Protein AF-A0A7V2WHK5-F1 (afdb_monomer)

Radius of gyration: 27.03 Å; Cα contacts (8 Å, |Δi|>4): 157; chains: 1; bounding box: 54×67×78 Å

Nearest PDB structures (foldseek):
  2i6h-assembly1_B  TM=7.725E-01  e=7.196E-03  Agrobacterium fabrum str. C58

pLDDT: mean 86.03, std 11.63, range [46.69, 97.06]

Secondary structure (DSSP, 8-state):
-HHHHHHHHHHHHHHHHHHHHHHHHHHHHHHHHHHHHTTS-HHHHHHHHHHHHHHHHHHHHHHHS----TTTHHHHHHHHHHHHHHHHHHHHHHHHTHHHHHHHHS-HHHHHHHHHHHHHHHHHHHHHHHHT-STTT----HHHHHHHHHHHHHT-----HHHHHHHHHHHTTTTGGGGGSHHHHHHHHHIIIII-S-HHHHHHHHHHHHHHHHHTTGGGGS-HHHHHHHHHHHHS-S-HHHHHHHHHHHHHHHHH-GGGHHHHHHHHHHTT--

Sequence (274 aa):
MKALKDKAAKKIHHSAKEYHQSFKRKMLTKLNLLFQSRGGSFYGIGYIFTLLFLEVKTFVEEFAEFEFTVAGIVSQIIQHIIHLSIESVLNIVYAAIWPLMIFKHFSKPYNFIILIAIFITYLILRKILKNRSFKDYLNIPEKTVQQIIEPVIEQTNHQPDELDTLLEQAEQQQLDHWRSHPESCLALLLLLSFFSKNKSLNQNYCEKIIQEAHQADMYKHLSFKQQCFFYLPLKLSQKPALMKRAKKIYNKLNKKSGDDKLWFQAFSQQYQLN

Mean predicted aligned error: 11.84 Å

Structure (mmCIF, N/CA/C/O backbone):
data_AF-A0A7V2WHK5-F1
#
_entry.id   AF-A0A7V2WHK5-F1
#
loop_
_atom_site.group_PDB
_atom_site.id
_atom_site.type_symbol
_atom_site.label_atom_id
_atom_site.label_alt_id
_atom_site.label_comp_id
_atom_site.label_asym_id
_atom_site.label_entity_id
_atom_site.label_seq_id
_atom_site.pdbx_PDB_ins_code
_atom_site.Cartn_x
_atom_site.Cartn_y
_atom_site.Cartn_z
_atom_site.occupancy
_atom_site.B_iso_or_equiv
_atom_site.auth_seq_id
_atom_site.auth_comp_id
_atom_site.auth_asym_id
_atom_site.auth_atom_id
_atom_site.pdbx_PDB_model_num
ATOM 1 N N . MET A 1 1 ? 26.557 39.353 -1.423 1.00 76.88 1 MET A N 1
ATOM 2 C CA . MET A 1 1 ? 26.253 38.459 -2.572 1.00 76.88 1 MET A CA 1
ATOM 3 C C . MET A 1 1 ? 26.621 36.987 -2.354 1.00 76.88 1 MET A C 1
ATOM 5 O O . MET A 1 1 ? 25.783 36.148 -2.657 1.00 76.88 1 MET A O 1
ATOM 9 N N . LYS A 1 2 ? 27.803 36.637 -1.817 1.00 86.19 2 LYS A N 1
ATOM 10 C CA . LYS A 1 2 ? 28.221 35.229 -1.606 1.00 86.19 2 LYS A CA 1
ATOM 11 C C . LYS A 1 2 ? 27.244 34.413 -0.734 1.00 86.19 2 LYS A C 1
ATOM 13 O O . LYS A 1 2 ? 26.752 33.383 -1.174 1.00 86.19 2 LYS A O 1
ATOM 18 N N . ALA A 1 3 ? 26.817 34.965 0.405 1.00 87.38 3 ALA A N 1
ATOM 19 C CA . ALA A 1 3 ? 25.857 34.314 1.308 1.00 87.38 3 ALA A CA 1
ATOM 20 C C . ALA A 1 3 ? 24.469 34.030 0.686 1.00 87.38 3 ALA A C 1
ATOM 22 O O . ALA A 1 3 ? 23.804 33.066 1.063 1.00 87.38 3 ALA A O 1
ATOM 23 N N . LEU A 1 4 ? 24.025 34.848 -0.279 1.00 89.31 4 LEU A N 1
ATOM 24 C CA . LEU A 1 4 ? 22.762 34.622 -0.994 1.00 89.31 4 LEU A CA 1
ATOM 25 C C . LEU A 1 4 ? 22.886 33.472 -2.003 1.00 89.31 4 LEU A C 1
ATOM 27 O O . LEU A 1 4 ? 21.970 32.656 -2.103 1.00 89.31 4 LEU A O 1
ATOM 31 N N . LYS A 1 5 ? 24.032 33.360 -2.691 1.00 91.31 5 LYS A N 1
ATOM 32 C CA . LYS A 1 5 ? 24.324 32.232 -3.591 1.00 91.31 5 LYS A CA 1
ATOM 33 C C . LYS A 1 5 ? 24.412 30.911 -2.821 1.00 91.31 5 LYS A C 1
ATOM 35 O O . LYS A 1 5 ? 23.812 29.928 -3.247 1.00 91.31 5 LYS A O 1
ATOM 40 N N . ASP A 1 6 ? 25.043 30.913 -1.647 1.00 92.62 6 ASP A N 1
ATOM 41 C CA . ASP A 1 6 ? 25.172 29.710 -0.812 1.00 92.62 6 ASP A CA 1
ATOM 42 C C . ASP A 1 6 ? 23.817 29.234 -0.256 1.00 92.62 6 ASP A C 1
ATOM 44 O O . ASP A 1 6 ? 23.533 28.032 -0.233 1.00 92.62 6 ASP A O 1
ATOM 48 N N . LYS A 1 7 ? 22.929 30.163 0.138 1.00 88.25 7 LYS A N 1
ATOM 49 C CA . LYS A 1 7 ? 21.552 29.824 0.543 1.00 88.25 7 LYS A CA 1
ATOM 50 C C . LYS A 1 7 ? 20.733 29.246 -0.615 1.00 88.25 7 LYS A C 1
ATOM 52 O O . LYS A 1 7 ? 20.022 28.261 -0.415 1.00 88.25 7 LYS A O 1
ATOM 57 N N . ALA A 1 8 ? 20.842 29.820 -1.815 1.00 87.81 8 ALA A N 1
ATOM 58 C CA . ALA A 1 8 ? 20.139 29.321 -2.996 1.00 87.81 8 ALA A CA 1
ATOM 59 C C . ALA A 1 8 ? 20.614 27.911 -3.391 1.00 87.81 8 ALA A C 1
ATOM 61 O O . ALA A 1 8 ? 19.787 27.024 -3.603 1.00 87.81 8 ALA A O 1
ATOM 62 N N . ALA A 1 9 ? 21.930 27.670 -3.391 1.00 88.94 9 ALA A N 1
ATOM 63 C CA . ALA A 1 9 ? 22.509 26.362 -3.694 1.00 88.94 9 ALA A CA 1
ATOM 64 C C . ALA A 1 9 ? 22.054 25.279 -2.700 1.00 88.94 9 ALA A C 1
ATOM 66 O O . ALA A 1 9 ? 21.643 24.194 -3.116 1.00 88.94 9 ALA A O 1
ATOM 67 N N . LYS A 1 10 ? 22.033 25.585 -1.392 1.00 86.81 10 LYS A N 1
ATOM 68 C CA . LYS A 1 10 ? 21.513 24.660 -0.369 1.00 86.81 10 LYS A CA 1
ATOM 69 C C . LYS A 1 10 ? 20.032 24.333 -0.574 1.00 86.81 10 LYS A C 1
ATOM 71 O O . LYS A 1 10 ? 19.654 23.170 -0.453 1.00 86.81 10 LYS A O 1
ATOM 76 N N . LYS A 1 11 ? 19.204 25.322 -0.929 1.00 86.19 11 LYS A N 1
ATOM 77 C CA . LYS A 1 11 ? 17.767 25.117 -1.181 1.00 86.19 11 LYS A CA 1
ATOM 78 C C . LYS A 1 11 ? 17.515 24.232 -2.408 1.00 86.19 11 LYS A C 1
ATOM 80 O O . LYS A 1 11 ? 16.655 23.353 -2.355 1.00 86.19 11 LYS A O 1
ATOM 85 N N . ILE A 1 12 ? 18.288 24.421 -3.480 1.00 86.50 12 ILE A N 1
ATOM 86 C CA . ILE A 1 12 ? 18.212 23.587 -4.691 1.00 86.50 12 ILE A CA 1
ATOM 87 C C . ILE A 1 12 ? 18.644 22.150 -4.376 1.00 86.50 12 ILE A C 1
ATOM 89 O O . ILE A 1 12 ? 17.933 21.212 -4.731 1.00 86.50 12 ILE A O 1
ATOM 93 N N . HIS A 1 13 ? 19.745 21.967 -3.641 1.00 84.50 13 HIS A N 1
ATOM 94 C CA . HIS A 1 13 ? 20.203 20.635 -3.234 1.00 84.50 13 HIS A CA 1
ATOM 95 C C . HIS A 1 13 ? 19.191 19.902 -2.347 1.00 84.50 13 HIS A C 1
ATOM 97 O O . HIS A 1 13 ? 18.979 18.703 -2.530 1.00 84.50 13 HIS A O 1
ATOM 103 N N . HIS A 1 14 ? 18.553 20.612 -1.412 1.00 82.25 14 HIS A N 1
ATOM 104 C CA . HIS A 1 14 ? 17.506 20.045 -0.563 1.00 82.25 14 HIS A CA 1
ATOM 105 C C . HIS A 1 14 ? 16.298 19.600 -1.393 1.00 82.25 14 HIS A C 1
ATOM 107 O O . HIS A 1 14 ? 15.900 18.439 -1.324 1.00 82.25 14 HIS A O 1
ATOM 113 N N . SER A 1 15 ? 15.802 20.484 -2.263 1.00 76.44 15 SER A N 1
ATOM 114 C CA . SER A 1 15 ? 14.636 20.213 -3.116 1.00 76.44 15 SER A CA 1
ATOM 115 C C . SER A 1 15 ? 14.895 19.055 -4.087 1.00 76.44 15 SER A C 1
ATOM 117 O O . SER A 1 15 ? 14.036 18.200 -4.286 1.00 76.44 15 SER A O 1
ATOM 119 N N . ALA A 1 16 ? 16.102 18.973 -4.659 1.00 77.81 16 ALA A N 1
ATOM 120 C CA . ALA A 1 16 ? 16.501 17.870 -5.532 1.00 77.81 16 ALA A CA 1
ATOM 121 C C . ALA A 1 16 ? 16.569 16.531 -4.777 1.00 77.81 16 ALA A C 1
ATOM 123 O O . ALA A 1 16 ? 16.135 15.501 -5.298 1.00 77.81 16 ALA A O 1
ATOM 124 N N . LYS A 1 17 ? 17.069 16.539 -3.533 1.00 80.88 17 LYS A N 1
ATOM 125 C CA . LYS A 1 17 ? 17.129 15.346 -2.679 1.00 80.88 17 LYS A CA 1
ATOM 126 C C . LYS A 1 17 ? 15.728 14.861 -2.300 1.00 80.88 17 LYS A C 1
ATOM 128 O O . LYS A 1 17 ? 15.461 13.665 -2.406 1.00 80.88 17 LYS A O 1
ATOM 133 N N . GLU A 1 18 ? 14.832 15.770 -1.924 1.00 72.69 18 GLU A N 1
ATOM 134 C CA . GLU A 1 18 ? 13.431 15.455 -1.618 1.00 72.69 18 GLU A CA 1
ATOM 135 C C . GLU A 1 18 ? 12.685 14.931 -2.847 1.00 72.69 18 GLU A C 1
ATOM 137 O O . GLU A 1 18 ? 12.015 13.898 -2.771 1.00 72.69 18 GLU A O 1
ATOM 142 N N . TYR A 1 19 ? 12.863 15.572 -4.007 1.00 75.06 19 TYR A N 1
ATOM 143 C CA . TYR A 1 19 ? 12.264 15.118 -5.259 1.00 75.06 19 TYR A CA 1
ATOM 144 C C . TYR A 1 19 ? 12.740 13.708 -5.622 1.00 75.06 19 TYR A C 1
ATOM 146 O O . TYR A 1 19 ? 11.914 12.823 -5.854 1.00 75.06 19 TYR A O 1
ATOM 154 N N . HIS A 1 20 ? 14.053 13.461 -5.578 1.00 70.25 20 HIS A N 1
ATOM 155 C CA . HIS A 1 20 ? 14.633 12.150 -5.865 1.00 70.25 20 HIS A CA 1
ATOM 156 C C . HIS A 1 20 ? 14.130 11.069 -4.894 1.00 70.25 20 HIS A C 1
ATOM 158 O O . HIS A 1 20 ? 13.770 9.968 -5.319 1.00 70.25 20 HIS A O 1
ATOM 164 N N . GLN A 1 21 ? 14.034 11.381 -3.598 1.00 69.44 21 GLN A N 1
ATOM 165 C CA . GLN A 1 21 ? 13.477 10.462 -2.603 1.00 69.44 21 GLN A CA 1
ATOM 166 C C . GLN A 1 21 ? 11.990 10.180 -2.851 1.00 69.44 21 GLN A C 1
ATOM 168 O O . GLN A 1 21 ? 11.576 9.021 -2.796 1.00 69.44 21 GLN A O 1
ATOM 173 N N . SER A 1 22 ? 11.193 11.202 -3.172 1.00 63.91 22 SER A N 1
ATOM 174 C CA . SER A 1 22 ? 9.764 11.048 -3.464 1.00 63.91 22 SER A CA 1
ATOM 175 C C . SER A 1 22 ? 9.518 10.215 -4.729 1.00 63.91 22 SER A C 1
ATOM 177 O O . SER A 1 22 ? 8.662 9.327 -4.732 1.00 63.91 22 SER A O 1
ATOM 179 N N . PHE A 1 23 ? 10.317 10.433 -5.777 1.00 68.50 23 PHE A N 1
ATOM 180 C CA . PHE A 1 23 ? 10.247 9.692 -7.031 1.00 68.50 23 PHE A CA 1
ATOM 181 C C . PHE A 1 23 ? 10.624 8.226 -6.817 1.00 68.50 23 PHE A C 1
ATOM 183 O O . PHE A 1 23 ? 9.872 7.331 -7.205 1.00 68.50 23 PHE A O 1
ATOM 190 N N . LYS A 1 24 ? 11.730 7.972 -6.105 1.00 68.38 24 LYS A N 1
ATOM 191 C CA . LYS A 1 24 ? 12.168 6.619 -5.750 1.00 68.38 24 LYS A CA 1
ATOM 192 C C . LYS A 1 24 ? 11.107 5.884 -4.930 1.00 68.38 24 LYS A C 1
ATOM 194 O O . LYS A 1 24 ? 10.815 4.728 -5.224 1.00 68.38 24 LYS A O 1
ATOM 199 N N . ARG A 1 25 ? 10.474 6.557 -3.959 1.00 65.81 25 ARG A N 1
ATOM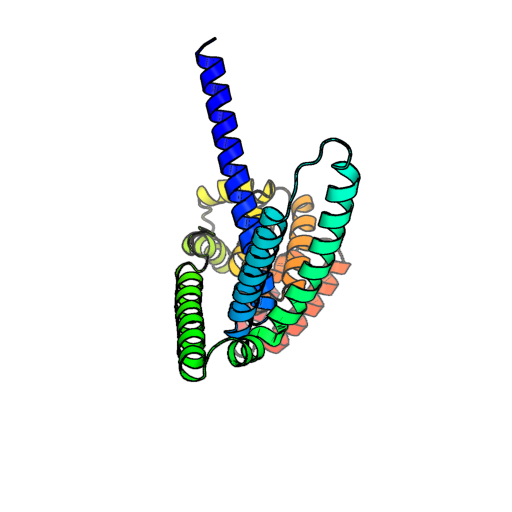 200 C CA . ARG A 1 25 ? 9.363 5.994 -3.172 1.00 65.81 25 ARG A CA 1
ATOM 201 C C . ARG A 1 25 ? 8.185 5.611 -4.064 1.00 65.81 25 ARG A C 1
ATOM 203 O O . ARG A 1 25 ? 7.758 4.462 -3.988 1.00 65.81 25 ARG A O 1
ATOM 210 N N . LYS A 1 26 ? 7.715 6.518 -4.933 1.00 67.56 26 LYS A N 1
ATOM 211 C CA . LYS A 1 26 ? 6.591 6.275 -5.862 1.00 67.56 26 LYS A CA 1
ATOM 212 C C . LYS A 1 26 ? 6.877 5.140 -6.848 1.00 67.56 26 LYS A C 1
ATOM 214 O O . LYS A 1 26 ? 6.004 4.312 -7.102 1.00 67.56 26 LYS A O 1
ATOM 219 N N . MET A 1 27 ? 8.092 5.085 -7.394 1.00 72.19 27 MET A N 1
ATOM 220 C CA . MET A 1 27 ? 8.496 4.030 -8.323 1.00 72.19 27 MET A CA 1
ATOM 221 C C . MET A 1 27 ? 8.540 2.667 -7.621 1.00 72.19 27 MET A C 1
ATOM 223 O O . MET A 1 27 ? 7.970 1.703 -8.125 1.00 72.19 27 MET A O 1
ATOM 227 N N . LEU A 1 28 ? 9.132 2.604 -6.422 1.00 69.88 28 LEU A N 1
ATOM 228 C CA . LEU A 1 28 ? 9.182 1.384 -5.614 1.00 69.88 28 LEU A CA 1
ATOM 229 C C . LEU A 1 28 ? 7.787 0.917 -5.183 1.00 69.88 28 LEU A C 1
ATOM 231 O O . LEU A 1 28 ? 7.540 -0.284 -5.185 1.00 69.88 28 LEU A O 1
ATOM 235 N N . THR A 1 29 ? 6.857 1.827 -4.866 1.00 66.25 29 THR A N 1
ATOM 236 C CA . THR A 1 29 ? 5.474 1.438 -4.528 1.00 66.25 29 THR A CA 1
ATOM 237 C C . THR A 1 29 ? 4.734 0.886 -5.736 1.00 66.25 29 THR A C 1
ATOM 239 O O . THR A 1 29 ? 4.099 -0.154 -5.614 1.00 66.25 29 THR A O 1
ATOM 242 N N . LYS A 1 30 ? 4.843 1.517 -6.914 1.00 71.38 30 LYS A N 1
ATOM 243 C CA . LYS A 1 30 ? 4.220 0.995 -8.143 1.00 71.38 30 LYS A CA 1
ATOM 244 C C . LYS A 1 30 ? 4.804 -0.354 -8.558 1.00 71.38 30 LYS A C 1
ATOM 246 O O . LYS A 1 30 ? 4.046 -1.256 -8.896 1.00 71.38 30 LYS A O 1
ATOM 251 N N . LEU A 1 31 ? 6.127 -0.509 -8.481 1.00 67.44 31 LEU A N 1
ATOM 252 C CA . LEU A 1 31 ? 6.791 -1.789 -8.730 1.00 67.44 31 LEU A CA 1
ATOM 253 C C . LEU A 1 31 ? 6.349 -2.848 -7.726 1.00 67.44 31 LEU A C 1
ATOM 255 O O . LEU A 1 31 ? 6.051 -3.963 -8.133 1.00 67.44 31 LEU A O 1
ATOM 259 N N . ASN A 1 32 ? 6.245 -2.505 -6.442 1.00 63.75 32 ASN A N 1
ATOM 260 C CA . ASN A 1 32 ? 5.772 -3.437 -5.425 1.00 63.75 32 ASN A CA 1
ATOM 261 C C . ASN A 1 32 ? 4.299 -3.815 -5.637 1.00 63.75 32 ASN A C 1
ATOM 263 O O . ASN A 1 32 ? 3.961 -4.982 -5.521 1.00 63.75 32 ASN A O 1
ATOM 267 N N . LEU A 1 33 ? 3.433 -2.872 -6.019 1.00 63.94 33 LEU A N 1
ATOM 268 C CA . LEU A 1 33 ? 2.036 -3.159 -6.358 1.00 63.94 33 LEU A CA 1
ATOM 269 C C . LEU A 1 33 ? 1.929 -4.054 -7.596 1.00 63.94 33 LEU A C 1
ATOM 271 O O . LEU A 1 33 ? 1.144 -4.997 -7.596 1.00 63.94 33 LEU A O 1
ATOM 275 N N . LEU A 1 34 ? 2.740 -3.821 -8.631 1.00 63.97 34 LEU A N 1
ATOM 276 C CA . LEU A 1 34 ? 2.819 -4.704 -9.801 1.00 63.97 34 LEU A CA 1
ATOM 277 C C . LEU A 1 34 ? 3.355 -6.092 -9.425 1.00 63.97 34 LEU A C 1
ATOM 279 O O . LEU A 1 34 ? 2.820 -7.104 -9.871 1.00 63.97 34 LEU A O 1
ATOM 283 N N . PHE A 1 35 ? 4.370 -6.143 -8.563 1.00 65.19 35 PHE A N 1
ATOM 284 C CA . PHE A 1 35 ? 4.970 -7.381 -8.084 1.00 65.19 35 PHE A CA 1
ATOM 285 C C . PHE A 1 35 ? 3.994 -8.187 -7.218 1.00 65.19 35 PHE A C 1
ATOM 287 O O . PHE A 1 35 ? 3.829 -9.381 -7.439 1.00 65.19 35 PHE A O 1
ATOM 294 N N . GLN A 1 36 ? 3.297 -7.544 -6.280 1.00 64.62 36 GLN A N 1
ATOM 295 C CA . GLN A 1 36 ? 2.298 -8.172 -5.414 1.00 64.62 36 GLN A CA 1
ATOM 296 C C . GLN A 1 36 ? 1.040 -8.579 -6.192 1.00 64.62 36 GLN A C 1
ATOM 298 O O . GLN A 1 36 ? 0.565 -9.698 -6.017 1.00 64.62 36 GLN A O 1
ATOM 303 N N . SER A 1 37 ? 0.535 -7.728 -7.095 1.00 60.09 37 SER A N 1
ATOM 304 C CA . SER A 1 37 ? -0.668 -8.031 -7.892 1.00 60.09 37 SER A CA 1
ATOM 305 C C . SER A 1 37 ? -0.459 -9.164 -8.896 1.00 60.09 37 SER A C 1
ATOM 307 O O . SER A 1 37 ? -1.398 -9.902 -9.180 1.00 60.09 37 SER A O 1
ATOM 309 N N . ARG A 1 38 ? 0.769 -9.351 -9.399 1.00 60.22 38 ARG A N 1
ATOM 310 C CA . ARG A 1 38 ? 1.126 -10.459 -10.303 1.00 60.22 38 ARG A CA 1
ATOM 311 C C . ARG A 1 38 ? 1.809 -11.633 -9.594 1.00 60.22 38 ARG A C 1
ATOM 313 O O . ARG A 1 38 ? 2.408 -12.493 -10.236 1.00 60.22 38 ARG A O 1
ATOM 320 N N . GLY A 1 39 ? 1.666 -11.696 -8.268 1.00 52.50 39 GLY A N 1
ATOM 321 C CA . GLY A 1 39 ? 1.902 -12.902 -7.479 1.00 52.50 39 GLY A CA 1
ATOM 322 C C . GLY A 1 39 ? 3.318 -13.101 -6.951 1.00 52.50 39 GLY A C 1
ATOM 323 O O . GLY A 1 39 ? 3.613 -14.208 -6.515 1.00 52.50 39 GLY A O 1
ATOM 324 N N . GLY A 1 40 ? 4.196 -12.087 -6.990 1.00 64.75 40 GLY A N 1
ATOM 325 C CA . GLY A 1 40 ? 5.553 -12.104 -6.414 1.00 64.75 40 GLY A CA 1
ATOM 326 C C . GLY A 1 40 ? 6.365 -13.361 -6.739 1.00 64.75 40 GLY A C 1
ATOM 327 O O . GLY A 1 40 ? 7.234 -13.783 -5.969 1.00 64.75 40 GLY A O 1
ATOM 328 N N . SER A 1 41 ? 5.998 -14.014 -7.835 1.00 77.62 41 SER A N 1
ATOM 329 C CA . SER A 1 41 ? 6.326 -15.394 -8.124 1.00 77.62 41 SER A CA 1
ATOM 330 C C . SER A 1 41 ? 7.552 -15.421 -9.017 1.00 77.62 41 SER A C 1
ATOM 332 O O . SER A 1 41 ? 7.867 -14.453 -9.713 1.00 77.62 41 SER A O 1
ATOM 334 N N . PHE A 1 42 ? 8.246 -16.553 -9.012 1.00 86.50 42 PHE A N 1
ATOM 335 C CA . PHE A 1 42 ? 9.357 -16.817 -9.921 1.00 86.50 42 PHE A CA 1
ATOM 336 C C . PHE A 1 42 ? 9.027 -16.429 -11.378 1.00 86.50 42 PHE A C 1
ATOM 338 O O . PHE A 1 42 ? 9.841 -15.803 -12.055 1.00 86.50 42 PHE A O 1
ATOM 345 N N . TYR A 1 43 ? 7.792 -16.700 -11.816 1.00 89.75 43 TYR A N 1
ATOM 346 C CA . TYR A 1 43 ? 7.306 -16.358 -13.151 1.00 89.75 43 TYR A CA 1
ATOM 347 C C . TYR A 1 43 ? 7.325 -14.855 -13.445 1.00 89.75 43 TYR A C 1
ATOM 349 O O . TYR A 1 43 ? 7.742 -14.450 -14.526 1.00 89.75 43 TYR A O 1
ATOM 357 N N . GLY A 1 44 ? 6.896 -14.029 -12.485 1.00 87.12 44 GLY A N 1
ATOM 358 C CA . GLY A 1 44 ? 6.846 -12.576 -12.650 1.00 87.12 44 GLY A CA 1
ATOM 359 C C . GLY A 1 44 ? 8.233 -11.952 -12.799 1.00 87.12 44 GLY A C 1
ATOM 360 O O . GLY A 1 44 ? 8.405 -11.021 -13.581 1.00 87.12 44 GLY A O 1
ATOM 361 N N . ILE A 1 45 ? 9.241 -12.488 -12.102 1.00 87.12 45 ILE A N 1
ATOM 362 C CA . ILE A 1 45 ? 10.629 -12.039 -12.287 1.00 87.12 45 ILE A CA 1
ATOM 363 C C . ILE A 1 45 ? 11.160 -12.452 -13.648 1.00 87.12 45 ILE A C 1
ATOM 365 O O . ILE A 1 45 ? 11.751 -11.615 -14.325 1.00 87.12 45 ILE A O 1
ATOM 369 N N . GLY A 1 46 ? 10.931 -13.705 -14.050 1.00 90.88 46 GLY A N 1
ATOM 370 C CA . GLY A 1 46 ? 11.310 -14.168 -15.382 1.00 90.88 46 GLY A CA 1
ATOM 371 C C . GLY A 1 46 ? 10.708 -13.279 -16.471 1.00 90.88 46 GLY A C 1
ATOM 372 O O . GLY A 1 46 ? 11.442 -12.773 -17.308 1.00 90.88 46 GLY A O 1
ATOM 373 N N . TYR A 1 47 ? 9.413 -12.963 -16.363 1.00 92.19 47 TYR A N 1
ATOM 374 C CA . TYR A 1 47 ? 8.726 -12.032 -17.260 1.00 92.19 47 TYR A CA 1
ATOM 375 C C . TYR A 1 47 ? 9.416 -10.662 -17.331 1.00 92.19 47 TYR A C 1
ATOM 377 O O . TYR A 1 47 ? 9.731 -10.197 -18.422 1.00 92.19 47 TYR A O 1
ATOM 385 N N . ILE A 1 48 ? 9.672 -10.011 -16.187 1.00 89.50 48 ILE A N 1
ATOM 386 C CA . ILE A 1 48 ? 10.292 -8.672 -16.159 1.00 89.50 48 ILE A CA 1
ATOM 387 C C . ILE A 1 48 ? 11.698 -8.715 -16.760 1.00 89.50 48 ILE A C 1
ATOM 389 O O . ILE A 1 48 ? 12.065 -7.825 -17.524 1.00 89.50 48 ILE A O 1
ATOM 393 N N . PHE A 1 49 ? 12.481 -9.738 -16.417 1.00 90.81 49 PHE A N 1
ATOM 394 C CA . PHE A 1 49 ? 13.842 -9.887 -16.914 1.00 90.81 49 PHE A CA 1
ATOM 395 C C . PHE A 1 49 ? 13.864 -10.115 -18.427 1.00 90.81 49 PHE A C 1
ATOM 397 O O . PHE A 1 49 ? 14.612 -9.444 -19.132 1.00 90.81 49 PHE A O 1
ATOM 404 N N . THR A 1 50 ? 13.013 -11.010 -18.934 1.00 92.81 50 THR A N 1
ATOM 405 C CA . THR A 1 50 ? 12.893 -11.267 -20.371 1.00 92.81 50 THR A CA 1
ATOM 406 C C . THR A 1 50 ? 12.393 -10.040 -21.117 1.00 92.81 50 THR A C 1
ATOM 408 O O . THR A 1 50 ? 12.968 -9.711 -22.146 1.00 92.81 50 THR A O 1
ATOM 411 N N . LEU A 1 51 ? 11.391 -9.329 -20.593 1.00 94.12 51 LEU A N 1
ATOM 412 C CA . LEU A 1 51 ? 10.902 -8.096 -21.205 1.00 94.12 51 LEU A CA 1
ATOM 413 C C . LEU A 1 51 ? 12.020 -7.057 -21.316 1.00 94.12 51 LEU A C 1
ATOM 415 O O . LEU A 1 51 ? 12.251 -6.521 -22.390 1.00 94.12 51 LEU A O 1
ATOM 419 N N . LEU A 1 52 ? 12.752 -6.817 -20.226 1.00 93.25 52 LEU A N 1
ATOM 420 C CA . LEU A 1 52 ? 13.845 -5.846 -20.215 1.00 93.25 52 LEU A CA 1
ATOM 421 C C . LEU A 1 52 ? 14.970 -6.249 -21.175 1.00 93.25 52 LEU A C 1
ATOM 423 O O . LEU A 1 52 ? 15.499 -5.399 -21.883 1.00 93.25 52 LEU A O 1
ATOM 427 N N . PHE A 1 53 ? 15.319 -7.535 -21.218 1.00 94.12 53 PHE A N 1
ATOM 428 C CA . PHE A 1 53 ? 16.309 -8.052 -22.157 1.00 94.12 53 PHE A CA 1
ATOM 429 C C . PHE A 1 53 ? 15.884 -7.839 -23.615 1.00 94.12 53 PHE A C 1
ATOM 431 O O . PHE A 1 53 ? 16.688 -7.355 -24.407 1.00 94.12 53 PHE A O 1
ATOM 438 N N . LEU A 1 54 ? 14.635 -8.172 -23.958 1.00 94.31 54 LEU A N 1
ATOM 439 C CA . LEU A 1 54 ? 14.111 -8.014 -25.315 1.00 94.31 54 LEU A CA 1
ATOM 440 C C . LEU A 1 54 ? 14.041 -6.542 -25.729 1.00 94.31 54 LEU A C 1
ATOM 442 O O . LEU A 1 54 ? 14.527 -6.206 -26.798 1.00 94.31 54 LEU A O 1
ATOM 446 N N . GLU A 1 55 ? 13.544 -5.660 -24.860 1.00 95.00 55 GLU A N 1
ATOM 447 C CA . GLU A 1 55 ? 13.469 -4.219 -25.138 1.00 95.00 55 GLU A CA 1
ATOM 448 C C . GLU A 1 55 ? 14.853 -3.598 -25.355 1.00 95.00 55 GLU A C 1
ATOM 450 O O . GLU A 1 55 ? 15.055 -2.833 -26.294 1.00 95.00 55 GLU A O 1
ATOM 455 N N . VAL A 1 56 ? 15.838 -3.952 -24.521 1.00 95.62 56 VAL A N 1
ATOM 456 C CA . VAL A 1 56 ? 17.219 -3.477 -24.700 1.00 95.62 56 VAL A CA 1
ATOM 457 C C . VAL A 1 56 ? 17.813 -4.012 -25.999 1.00 95.62 56 VAL A C 1
ATOM 459 O O . VAL A 1 56 ? 18.503 -3.271 -26.693 1.00 95.62 56 VAL A O 1
ATOM 462 N N . LYS A 1 57 ? 17.547 -5.277 -26.338 1.00 94.94 57 LYS A N 1
ATOM 463 C CA . LYS A 1 57 ? 18.021 -5.881 -27.583 1.00 94.94 57 LYS A CA 1
ATOM 464 C C . LYS A 1 57 ? 17.429 -5.163 -28.801 1.00 94.94 57 LYS A C 1
ATOM 466 O O . LYS A 1 57 ? 18.207 -4.682 -29.617 1.00 94.94 57 LYS A O 1
ATOM 471 N N . THR A 1 58 ? 16.101 -5.029 -28.869 1.00 94.19 58 THR A N 1
ATOM 472 C CA . THR A 1 58 ? 15.405 -4.301 -29.941 1.00 94.19 58 THR A CA 1
ATOM 473 C C . THR A 1 58 ? 15.945 -2.882 -30.054 1.00 94.19 58 THR A C 1
ATOM 475 O O . THR A 1 58 ? 16.312 -2.461 -31.139 1.00 94.19 58 THR A O 1
ATOM 478 N N . PHE A 1 59 ? 16.085 -2.162 -28.937 1.00 93.31 59 PHE A N 1
ATOM 479 C CA . PHE A 1 59 ? 16.605 -0.796 -28.945 1.00 93.31 59 PHE A CA 1
ATOM 480 C C . PHE A 1 59 ? 18.033 -0.696 -29.504 1.00 93.31 59 PHE A C 1
ATOM 482 O O . PHE A 1 59 ? 18.347 0.251 -30.217 1.00 93.31 59 PHE A O 1
ATOM 489 N N . VAL A 1 60 ? 18.911 -1.651 -29.179 1.00 95.56 60 VAL A N 1
ATOM 490 C CA . VAL A 1 60 ? 20.293 -1.672 -29.682 1.00 95.56 60 VAL A CA 1
ATOM 491 C C . VAL A 1 60 ? 20.345 -2.021 -31.170 1.00 95.56 60 VAL A C 1
ATOM 493 O O . VAL A 1 60 ? 21.123 -1.399 -31.889 1.00 95.56 60 VAL A O 1
ATOM 496 N N . GLU A 1 61 ? 19.535 -2.980 -31.626 1.00 93.88 61 GLU A N 1
ATOM 497 C CA . GLU A 1 61 ? 19.428 -3.360 -33.045 1.00 93.88 61 GLU A CA 1
ATOM 498 C C . GLU A 1 61 ? 18.909 -2.179 -33.878 1.00 93.88 61 GLU A C 1
ATOM 500 O O . GLU A 1 61 ? 19.569 -1.739 -34.815 1.00 93.88 61 GLU A O 1
ATOM 505 N N . GLU A 1 62 ? 17.819 -1.564 -33.428 1.00 90.44 62 GLU A N 1
ATOM 506 C CA . GLU A 1 62 ? 17.226 -0.368 -34.023 1.00 90.44 62 GLU A CA 1
ATOM 507 C C . GLU A 1 62 ? 18.202 0.819 -34.075 1.00 90.44 62 GLU A C 1
ATOM 509 O O . GLU A 1 62 ? 18.308 1.516 -35.085 1.00 90.44 62 GLU A O 1
ATOM 514 N N . PHE A 1 63 ? 18.959 1.055 -33.001 1.00 90.94 63 PHE A N 1
ATOM 515 C CA . PHE A 1 63 ? 19.945 2.135 -32.975 1.00 90.94 63 PHE A CA 1
ATOM 516 C C . PHE A 1 63 ? 21.138 1.866 -33.906 1.00 90.94 63 PHE A C 1
ATOM 518 O O . PHE A 1 63 ? 21.718 2.809 -34.444 1.00 90.94 63 PHE A O 1
ATOM 525 N N . ALA A 1 64 ? 21.520 0.601 -34.096 1.00 93.56 64 ALA A N 1
ATOM 526 C CA . ALA A 1 64 ? 22.623 0.222 -34.974 1.00 93.56 64 ALA A CA 1
ATOM 527 C C . ALA A 1 64 ? 22.274 0.379 -36.463 1.00 93.56 64 ALA A C 1
ATOM 529 O O . ALA A 1 64 ? 23.160 0.681 -37.261 1.00 93.56 64 ALA A O 1
ATOM 530 N N . GLU A 1 65 ? 21.002 0.208 -36.826 1.00 88.38 65 GLU A N 1
ATOM 531 C CA . GLU A 1 65 ? 20.504 0.349 -38.201 1.00 88.38 65 GLU A CA 1
ATOM 532 C C . GLU A 1 65 ? 20.151 1.800 -38.579 1.00 88.38 65 GLU A C 1
ATOM 534 O O . GLU A 1 65 ? 19.806 2.092 -39.725 1.00 88.38 65 GLU A O 1
ATOM 539 N N . PHE A 1 66 ? 20.256 2.743 -37.638 1.00 88.06 66 PHE A N 1
ATOM 540 C CA . PHE A 1 66 ? 19.863 4.129 -37.864 1.00 88.06 66 PHE A CA 1
ATOM 541 C C . PHE A 1 66 ? 20.881 4.896 -38.735 1.00 88.06 66 PHE A C 1
ATOM 543 O O . PHE A 1 66 ? 21.890 5.417 -38.253 1.00 88.06 66 PHE A O 1
ATOM 550 N N . GLU A 1 67 ? 20.595 5.027 -40.033 1.00 88.56 67 GLU A N 1
ATOM 551 C CA . GLU A 1 67 ? 21.375 5.858 -40.960 1.00 88.56 67 GLU A CA 1
ATOM 552 C C . GLU A 1 67 ? 20.931 7.334 -40.932 1.00 88.56 67 GLU A C 1
ATOM 554 O O . GLU A 1 67 ? 19.834 7.692 -41.369 1.00 88.56 67 GLU A O 1
ATOM 559 N N . PHE A 1 68 ? 21.810 8.233 -40.475 1.00 83.62 68 PHE A N 1
ATOM 560 C CA . PHE A 1 68 ? 21.536 9.675 -40.423 1.00 83.62 68 PHE A CA 1
ATOM 561 C C . PHE A 1 68 ? 21.584 10.325 -41.818 1.00 83.62 68 PHE A C 1
ATOM 563 O O . PHE A 1 68 ? 22.626 10.820 -42.251 1.00 83.62 68 PHE A O 1
ATOM 570 N N . THR A 1 69 ? 20.442 10.405 -42.507 1.00 87.38 69 THR A N 1
ATOM 571 C CA . THR A 1 69 ? 20.309 11.192 -43.749 1.00 87.38 69 THR A CA 1
ATOM 572 C C . THR A 1 69 ? 19.543 12.495 -43.507 1.00 87.38 69 THR A C 1
ATOM 574 O O . THR A 1 69 ? 18.395 12.499 -43.072 1.00 87.38 69 THR A O 1
ATOM 577 N N . VAL A 1 70 ? 20.167 13.641 -43.809 1.00 82.69 70 VAL A N 1
ATOM 578 C CA . VAL A 1 70 ? 19.653 14.986 -43.455 1.00 82.69 70 VAL A CA 1
ATOM 579 C C . VAL A 1 70 ? 18.300 15.312 -44.106 1.00 82.69 70 VAL A C 1
ATOM 581 O O . VAL A 1 70 ? 17.490 16.022 -43.518 1.00 82.69 70 VAL A O 1
ATOM 584 N N . ALA A 1 71 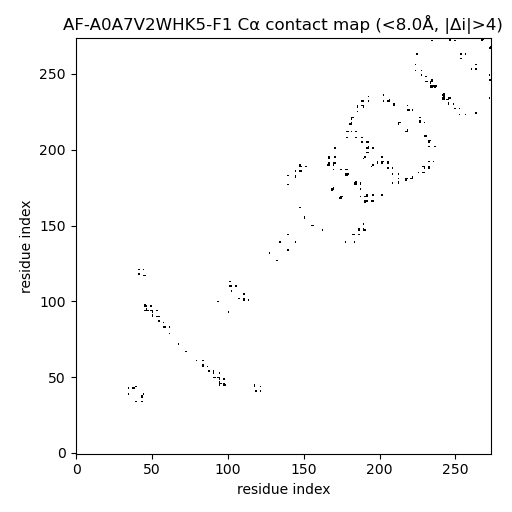? 18.017 14.763 -45.289 1.00 81.75 71 ALA A N 1
ATOM 585 C CA . ALA A 1 71 ? 16.774 15.024 -46.016 1.00 81.75 71 ALA A CA 1
ATOM 586 C C . ALA A 1 71 ? 15.572 14.176 -45.542 1.00 81.75 71 ALA A C 1
ATOM 588 O O . ALA A 1 71 ? 14.441 14.474 -45.917 1.00 81.75 71 ALA A O 1
ATOM 589 N N . GLY A 1 72 ? 15.796 13.139 -44.721 1.00 83.81 72 GLY A N 1
ATOM 590 C CA . GLY A 1 72 ? 14.781 12.136 -44.366 1.00 83.81 72 GLY A CA 1
ATOM 591 C C . GLY A 1 72 ? 14.496 11.975 -42.872 1.00 83.81 72 GLY A C 1
ATOM 592 O O . GLY A 1 72 ? 13.624 11.182 -42.516 1.00 83.81 72 GLY A O 1
ATOM 593 N N . ILE A 1 73 ? 15.179 12.730 -42.001 1.00 91.00 73 ILE A N 1
ATOM 594 C CA . ILE A 1 73 ? 15.200 12.504 -40.543 1.00 91.00 73 ILE A CA 1
ATOM 595 C C . ILE A 1 73 ? 13.794 12.371 -39.946 1.00 91.00 73 ILE A C 1
ATOM 597 O O . ILE A 1 73 ? 13.528 11.440 -39.194 1.00 91.00 73 ILE A O 1
ATOM 601 N N . VAL A 1 74 ? 12.868 13.273 -40.286 1.00 90.75 74 VAL A N 1
ATOM 602 C CA . VAL A 1 74 ? 11.519 13.260 -39.692 1.00 90.75 74 VAL A CA 1
ATOM 603 C C . VAL A 1 74 ? 10.745 12.002 -40.090 1.00 90.75 74 VAL A C 1
ATOM 605 O O . VAL A 1 74 ? 10.121 11.373 -39.238 1.00 90.75 74 VAL A O 1
ATOM 608 N N . SER A 1 75 ? 10.813 11.604 -41.363 1.00 90.19 75 SER A N 1
ATOM 609 C CA . SER A 1 75 ? 10.123 10.404 -41.850 1.00 90.19 75 SER A CA 1
ATOM 610 C C . SER A 1 75 ? 10.713 9.134 -41.236 1.00 90.19 75 SER A C 1
ATOM 612 O O . SER A 1 75 ? 9.963 8.256 -40.813 1.00 90.19 75 SER A O 1
ATOM 614 N N . GLN A 1 76 ? 12.044 9.059 -41.133 1.00 89.00 76 GLN A N 1
ATOM 615 C CA . GLN A 1 76 ? 12.742 7.931 -40.515 1.00 89.00 76 GLN A CA 1
ATOM 616 C C . GLN A 1 76 ? 12.423 7.821 -39.020 1.00 89.00 76 GLN A C 1
ATOM 618 O O . GLN A 1 76 ? 12.112 6.734 -38.547 1.00 89.00 76 GLN A O 1
ATOM 623 N N . ILE A 1 77 ? 12.399 8.941 -38.286 1.00 91.94 77 ILE A N 1
ATOM 624 C CA . ILE A 1 77 ? 12.024 8.954 -36.863 1.00 91.94 77 ILE A CA 1
ATOM 625 C C . ILE A 1 77 ? 10.594 8.442 -36.669 1.00 91.94 77 ILE A C 1
ATOM 627 O O . ILE A 1 77 ? 10.357 7.627 -35.780 1.00 91.94 77 ILE A O 1
ATOM 631 N N . ILE A 1 78 ? 9.634 8.893 -37.485 1.00 93.12 78 ILE A N 1
ATOM 632 C CA . ILE A 1 78 ? 8.240 8.438 -37.369 1.00 93.12 78 ILE A CA 1
ATOM 633 C C . ILE A 1 78 ? 8.147 6.929 -37.620 1.00 93.12 78 ILE A C 1
ATOM 635 O O . ILE A 1 78 ? 7.518 6.219 -36.835 1.00 93.12 78 ILE A O 1
ATOM 639 N N . GLN A 1 79 ? 8.795 6.431 -38.676 1.00 92.06 79 GLN A N 1
ATOM 640 C CA . GLN A 1 79 ? 8.804 5.004 -38.997 1.00 92.06 79 GLN A CA 1
ATOM 641 C C . GLN A 1 79 ? 9.442 4.171 -37.878 1.00 92.06 79 GLN A C 1
ATOM 643 O O . GLN A 1 79 ? 8.887 3.144 -37.489 1.00 92.06 79 GLN A O 1
ATOM 648 N N . HIS A 1 80 ? 10.546 4.651 -37.312 1.00 90.69 80 HIS A N 1
ATOM 649 C CA . HIS A 1 80 ? 11.247 4.004 -36.209 1.00 90.69 80 HIS A CA 1
ATOM 650 C C . HIS A 1 80 ? 10.401 3.945 -34.934 1.00 90.69 80 HIS A C 1
ATOM 652 O O . HIS A 1 80 ? 10.306 2.903 -34.294 1.00 90.69 80 HIS A O 1
ATOM 658 N N . ILE A 1 81 ? 9.699 5.034 -34.593 1.00 93.00 81 ILE A N 1
ATOM 659 C CA . ILE A 1 81 ? 8.780 5.057 -33.446 1.00 93.00 81 ILE A CA 1
ATOM 660 C C . ILE A 1 81 ? 7.652 4.035 -33.632 1.00 93.00 81 ILE A C 1
ATOM 662 O O . ILE A 1 81 ? 7.291 3.342 -32.677 1.00 93.00 81 ILE A O 1
ATOM 666 N N . ILE A 1 82 ? 7.091 3.928 -34.841 1.00 94.62 82 ILE A N 1
ATOM 667 C CA . ILE A 1 82 ? 6.039 2.947 -35.142 1.00 94.62 82 ILE A CA 1
ATOM 668 C C . ILE A 1 82 ? 6.584 1.522 -35.011 1.00 94.62 82 ILE A C 1
ATOM 670 O O . ILE A 1 82 ? 5.954 0.702 -34.344 1.00 94.62 82 ILE A O 1
ATOM 674 N N . HIS A 1 83 ? 7.747 1.233 -35.600 1.00 93.75 83 HIS A N 1
ATOM 675 C CA . HIS A 1 83 ? 8.355 -0.095 -35.538 1.00 93.75 83 HIS A CA 1
ATOM 676 C C . HIS A 1 83 ? 8.683 -0.500 -34.094 1.00 93.75 83 HIS A C 1
ATOM 678 O O . HIS A 1 83 ? 8.212 -1.536 -33.627 1.00 93.75 83 HIS A O 1
ATOM 684 N N . LEU A 1 84 ? 9.344 0.382 -33.339 1.00 92.69 84 LEU A N 1
ATOM 685 C CA . LEU A 1 84 ? 9.648 0.178 -31.922 1.00 92.69 84 LEU A CA 1
ATOM 686 C C . LEU A 1 84 ? 8.378 -0.037 -31.084 1.00 92.69 84 LEU A C 1
ATOM 688 O O . LEU A 1 84 ? 8.368 -0.856 -30.169 1.00 92.69 84 LEU A O 1
ATOM 692 N N . SER A 1 85 ? 7.278 0.647 -31.413 1.00 95.06 85 SER A N 1
ATOM 693 C CA . SER A 1 85 ? 5.992 0.441 -30.734 1.00 95.06 85 SER A CA 1
ATOM 694 C C . SER A 1 85 ? 5.408 -0.951 -30.998 1.00 95.06 85 SER A C 1
ATOM 696 O O . SER A 1 85 ? 4.870 -1.570 -30.079 1.00 95.06 85 SER A O 1
ATOM 698 N N . ILE A 1 86 ? 5.506 -1.452 -32.233 1.00 96.62 86 ILE A N 1
ATOM 699 C CA . ILE A 1 86 ? 5.039 -2.797 -32.602 1.00 96.62 86 ILE A CA 1
ATOM 700 C C . ILE A 1 86 ? 5.900 -3.858 -31.908 1.00 96.62 86 ILE A C 1
ATOM 702 O O . ILE A 1 86 ? 5.354 -4.757 -31.265 1.00 96.62 86 ILE A O 1
ATOM 706 N N . GLU A 1 87 ? 7.224 -3.718 -31.973 1.00 95.75 87 GLU A N 1
ATOM 707 C CA . GLU A 1 87 ? 8.158 -4.637 -31.320 1.00 95.75 87 GLU A CA 1
ATOM 708 C C . GLU A 1 87 ? 7.996 -4.634 -29.800 1.00 95.75 87 GLU A C 1
ATOM 710 O O . GLU A 1 87 ? 7.996 -5.696 -29.186 1.00 95.75 87 GLU A O 1
ATOM 715 N N . SER A 1 88 ? 7.736 -3.483 -29.173 1.00 94.62 88 SER A N 1
ATOM 716 C CA . SER A 1 88 ? 7.468 -3.425 -27.730 1.00 94.62 88 SER A CA 1
ATOM 717 C C . SER A 1 88 ? 6.219 -4.234 -27.341 1.00 94.62 88 SER A C 1
ATOM 719 O O . SER A 1 88 ? 6.220 -4.987 -26.360 1.00 94.62 88 SER A O 1
ATOM 721 N N . VAL A 1 89 ? 5.152 -4.174 -28.149 1.00 96.00 89 VAL A N 1
ATOM 722 C CA . VAL A 1 89 ? 3.956 -5.008 -27.937 1.00 96.00 89 VAL A CA 1
ATOM 723 C C . VAL A 1 89 ? 4.272 -6.495 -28.128 1.00 96.00 89 VAL A C 1
ATOM 725 O O . VAL A 1 89 ? 3.831 -7.320 -27.321 1.00 96.00 89 VAL A O 1
ATOM 728 N N . LEU A 1 90 ? 5.056 -6.861 -29.145 1.00 97.06 90 LEU A N 1
ATOM 729 C CA . LEU A 1 90 ? 5.487 -8.249 -29.350 1.00 97.06 90 LEU A CA 1
ATOM 730 C C . LEU A 1 90 ? 6.390 -8.741 -28.213 1.00 97.06 90 LEU A C 1
ATOM 732 O O . LEU A 1 90 ? 6.212 -9.860 -27.731 1.00 97.06 90 LEU A O 1
ATOM 736 N N . ASN A 1 91 ? 7.279 -7.893 -27.703 1.00 95.75 91 ASN A N 1
ATOM 737 C CA . ASN A 1 91 ? 8.155 -8.179 -26.573 1.00 95.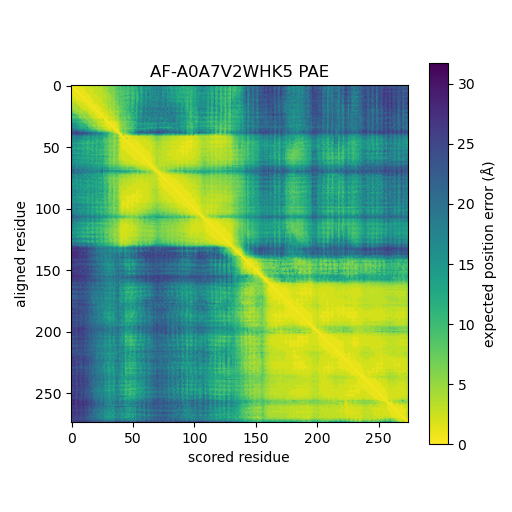75 91 ASN A CA 1
ATOM 738 C C . ASN A 1 91 ? 7.363 -8.472 -25.296 1.00 95.75 91 ASN A C 1
ATOM 740 O O . ASN A 1 91 ? 7.737 -9.372 -24.543 1.00 95.75 91 ASN A O 1
ATOM 744 N N . ILE A 1 92 ? 6.224 -7.807 -25.078 1.00 94.88 92 ILE A N 1
ATOM 745 C CA . ILE A 1 92 ? 5.284 -8.147 -23.997 1.00 94.88 92 ILE A CA 1
ATOM 746 C C . ILE A 1 92 ? 4.747 -9.575 -24.161 1.00 94.88 92 ILE A C 1
ATOM 748 O O . ILE A 1 92 ? 4.717 -10.337 -23.189 1.00 94.88 92 ILE A O 1
ATOM 752 N N . VAL A 1 93 ? 4.353 -9.964 -25.378 1.00 95.94 93 VAL A N 1
ATOM 753 C CA . VAL A 1 93 ? 3.854 -11.319 -25.669 1.00 95.94 93 VAL A CA 1
ATOM 754 C C . VAL A 1 93 ? 4.965 -12.355 -25.494 1.00 95.94 93 VAL A C 1
ATOM 756 O O . VAL A 1 93 ? 4.760 -13.366 -24.822 1.00 95.94 93 VAL A O 1
ATOM 759 N N . TYR A 1 94 ? 6.162 -12.097 -26.020 1.00 95.75 94 TYR A N 1
ATOM 760 C CA . TYR A 1 94 ? 7.313 -12.990 -25.884 1.00 95.75 94 TYR A CA 1
ATOM 761 C C . TYR A 1 94 ? 7.776 -13.138 -24.436 1.00 95.75 94 TYR A C 1
ATOM 763 O O . TYR A 1 94 ? 8.050 -14.255 -23.990 1.00 95.75 94 TYR A O 1
ATOM 771 N N . ALA A 1 95 ? 7.790 -12.048 -23.669 1.00 94.56 95 ALA A N 1
ATOM 772 C CA . ALA A 1 95 ? 8.043 -12.091 -22.237 1.00 94.56 95 ALA A CA 1
ATOM 773 C C . ALA A 1 95 ? 6.965 -12.896 -21.502 1.00 94.56 95 ALA A C 1
ATOM 775 O O . ALA A 1 95 ? 7.277 -13.622 -20.560 1.00 94.56 95 ALA A O 1
ATOM 776 N N . ALA A 1 96 ? 5.705 -12.839 -21.943 1.00 93.00 96 ALA A N 1
ATOM 777 C CA . ALA A 1 96 ? 4.638 -13.654 -21.372 1.00 93.00 96 ALA A CA 1
ATOM 778 C C . ALA A 1 96 ? 4.838 -15.154 -21.611 1.00 93.00 96 ALA A C 1
ATOM 780 O O . ALA A 1 96 ? 4.365 -15.929 -20.791 1.00 93.00 96 ALA A O 1
ATOM 781 N N . ILE A 1 97 ? 5.564 -15.572 -22.653 1.00 96.00 97 ILE A N 1
ATOM 782 C CA . ILE A 1 97 ? 5.906 -16.979 -22.937 1.00 96.00 97 ILE A CA 1
ATOM 783 C C . ILE A 1 97 ? 7.400 -17.282 -22.734 1.00 96.00 97 ILE A C 1
ATOM 785 O O . ILE A 1 97 ? 7.943 -18.222 -23.321 1.00 96.00 97 ILE A O 1
ATOM 789 N N . TRP A 1 98 ? 8.076 -16.511 -21.876 1.00 95.19 98 TRP A N 1
ATOM 790 C CA . TRP A 1 98 ? 9.525 -16.596 -21.687 1.00 95.19 98 TRP A CA 1
ATOM 791 C C . TRP A 1 98 ? 10.082 -18.003 -21.392 1.00 95.19 98 TRP A C 1
ATOM 793 O O . TRP A 1 98 ? 11.161 -18.306 -21.908 1.00 95.19 98 TRP A O 1
ATOM 803 N N . PRO A 1 99 ? 9.403 -18.910 -20.647 1.00 93.62 99 PRO A N 1
ATOM 804 C CA . PRO A 1 99 ? 9.970 -20.232 -20.398 1.00 93.62 99 PRO A CA 1
ATOM 805 C C . PRO A 1 99 ? 10.123 -21.025 -21.699 1.00 93.62 99 PRO A C 1
ATOM 807 O O . PRO A 1 99 ? 11.141 -21.676 -21.905 1.00 93.62 99 PRO A O 1
ATOM 810 N N . LEU A 1 100 ? 9.146 -20.916 -22.608 1.00 95.19 100 LEU A N 1
ATOM 811 C CA . LEU A 1 100 ? 9.167 -21.566 -23.922 1.00 95.19 100 LEU A CA 1
ATOM 812 C C . LEU A 1 100 ? 10.249 -20.964 -24.827 1.00 95.19 100 LEU A C 1
ATOM 814 O O . LEU A 1 100 ? 10.933 -21.694 -25.544 1.00 95.19 100 LEU A O 1
ATOM 818 N N . MET A 1 101 ? 10.437 -19.642 -24.763 1.00 93.88 101 MET A N 1
ATOM 819 C CA . MET A 1 101 ? 11.472 -18.938 -25.527 1.00 93.88 101 MET A CA 1
ATOM 820 C C . MET A 1 101 ? 12.881 -19.434 -25.201 1.00 93.88 101 MET A C 1
ATOM 822 O O . MET A 1 101 ? 13.687 -19.584 -26.122 1.00 93.88 101 MET A O 1
ATOM 826 N N . ILE A 1 102 ? 13.158 -19.724 -23.922 1.00 91.94 102 ILE A N 1
ATOM 827 C CA . ILE A 1 102 ? 14.442 -20.289 -23.488 1.00 91.94 102 ILE A CA 1
ATOM 828 C C . ILE A 1 102 ? 14.679 -21.622 -24.199 1.00 91.94 102 ILE A C 1
ATOM 830 O O . ILE A 1 102 ? 15.692 -21.764 -24.878 1.00 91.94 102 ILE A O 1
ATOM 834 N N . PHE A 1 103 ? 13.705 -22.540 -24.153 1.00 91.81 103 PHE A N 1
ATOM 835 C CA . PHE A 1 103 ? 13.831 -23.854 -24.794 1.00 91.81 103 PHE A CA 1
ATOM 836 C C . PHE A 1 103 ? 14.054 -23.792 -26.307 1.00 91.81 103 PHE A C 1
ATOM 838 O O . PHE A 1 103 ? 14.689 -24.691 -26.857 1.00 91.81 103 PHE A O 1
ATOM 845 N N . LYS A 1 104 ? 13.537 -22.753 -26.973 1.00 92.69 104 LYS A N 1
ATOM 846 C CA . LYS A 1 104 ? 13.703 -22.558 -28.417 1.00 92.69 104 LYS A CA 1
ATOM 847 C C . LYS A 1 104 ? 15.089 -22.017 -28.790 1.00 92.69 104 LYS A C 1
ATOM 849 O O . LYS A 1 104 ? 15.614 -22.412 -29.825 1.00 92.69 104 LYS A O 1
ATOM 854 N N . HIS A 1 105 ? 15.657 -21.108 -27.994 1.00 89.19 105 HIS A N 1
ATOM 855 C CA . HIS A 1 105 ? 16.865 -20.364 -28.377 1.00 89.19 105 HIS A CA 1
ATOM 856 C C . HIS A 1 105 ? 18.177 -21.003 -27.922 1.00 89.19 105 HIS A C 1
ATOM 858 O O . HIS A 1 105 ? 19.191 -20.817 -28.591 1.00 89.19 105 HIS A O 1
ATOM 864 N N . PHE A 1 106 ? 18.188 -21.746 -26.813 1.00 89.56 106 PHE A N 1
ATOM 865 C CA . PHE A 1 106 ? 19.422 -22.331 -26.294 1.00 89.56 106 PHE A CA 1
ATOM 866 C C . PHE A 1 106 ? 19.439 -23.851 -26.447 1.00 89.56 106 PHE A C 1
ATOM 868 O O . PHE A 1 106 ? 18.411 -24.533 -26.385 1.00 89.56 106 PHE A O 1
ATOM 875 N N . SER A 1 107 ? 20.639 -24.407 -26.642 1.00 88.75 107 SER A N 1
ATOM 876 C CA . SER A 1 107 ? 20.797 -25.858 -26.693 1.00 88.75 107 SER A CA 1
ATOM 877 C C . SER A 1 107 ? 20.379 -26.489 -25.358 1.00 88.75 107 SER A C 1
ATOM 879 O O . SER A 1 107 ? 20.464 -25.868 -24.293 1.00 88.75 107 SER A O 1
ATOM 881 N N . LYS A 1 108 ? 19.912 -27.745 -25.417 1.00 88.00 108 LYS A N 1
ATOM 882 C CA . LYS A 1 108 ? 19.297 -28.466 -24.287 1.00 88.00 108 LYS A CA 1
ATOM 883 C C . LYS A 1 108 ? 20.004 -28.290 -22.925 1.00 88.00 108 LYS A C 1
ATOM 885 O O . LYS A 1 108 ? 19.278 -28.068 -21.956 1.00 88.00 108 LYS A O 1
ATOM 890 N N . PRO A 1 109 ? 21.348 -28.349 -22.796 1.00 90.81 109 PRO A N 1
ATOM 891 C CA . PRO A 1 109 ? 21.991 -28.185 -21.489 1.00 90.81 109 PRO A CA 1
ATOM 892 C C . PRO A 1 109 ? 21.923 -26.751 -20.936 1.00 90.81 109 PRO A C 1
ATOM 894 O O . PRO A 1 109 ? 21.752 -26.576 -19.729 1.00 90.81 109 PRO A O 1
ATOM 897 N N . TYR A 1 110 ? 22.002 -25.717 -21.780 1.00 91.44 110 TYR A N 1
ATOM 898 C CA . TYR A 1 110 ? 22.017 -24.324 -21.313 1.00 91.44 110 TYR A CA 1
ATOM 899 C C . TYR A 1 110 ? 20.651 -23.849 -20.805 1.00 91.44 110 TYR A C 1
ATOM 901 O O . TYR A 1 110 ? 20.600 -22.999 -19.916 1.00 91.44 110 TYR A O 1
ATOM 909 N N . ASN A 1 111 ? 19.553 -24.442 -21.288 1.00 87.94 111 ASN A N 1
ATOM 910 C CA . ASN A 1 111 ? 18.196 -24.126 -20.827 1.00 87.94 111 ASN A CA 1
ATOM 911 C C . ASN A 1 111 ? 18.054 -24.264 -19.307 1.00 87.94 111 ASN A C 1
ATOM 913 O O . ASN A 1 111 ? 17.530 -23.373 -18.637 1.00 87.94 111 ASN A O 1
ATOM 917 N N . PHE A 1 112 ? 18.574 -25.359 -18.749 1.00 91.19 112 PHE A N 1
ATOM 918 C CA . PHE A 1 112 ? 18.517 -25.608 -17.311 1.00 91.19 112 PHE A CA 1
ATOM 919 C C . PHE A 1 112 ? 19.391 -24.633 -16.524 1.00 91.19 112 PHE A C 1
ATOM 921 O O . PHE A 1 112 ? 18.963 -24.140 -15.483 1.00 91.19 112 PHE A O 1
ATOM 928 N N . ILE A 1 113 ? 20.578 -24.301 -17.039 1.00 93.00 113 ILE A N 1
ATOM 929 C CA . ILE A 1 113 ? 21.496 -23.354 -16.392 1.00 93.00 113 ILE A CA 1
ATOM 930 C C . ILE A 1 113 ? 20.847 -21.968 -16.287 1.00 93.00 113 ILE A C 1
ATOM 932 O O . ILE A 1 113 ? 20.872 -21.358 -15.218 1.00 93.00 113 ILE A O 1
ATOM 936 N N . ILE A 1 114 ? 20.208 -21.494 -17.360 1.00 90.56 114 ILE A N 1
ATOM 937 C CA . ILE A 1 114 ? 19.525 -20.193 -17.379 1.00 90.56 114 ILE A CA 1
ATOM 938 C C . ILE A 1 114 ? 18.337 -20.189 -16.409 1.00 90.56 114 ILE A C 1
ATOM 940 O O . ILE A 1 114 ? 18.188 -19.250 -15.628 1.00 90.56 114 ILE A O 1
ATOM 944 N N . LEU A 1 115 ? 17.522 -21.250 -16.394 1.00 90.75 115 LEU A N 1
ATOM 945 C CA . LEU A 1 115 ? 16.403 -21.364 -15.451 1.00 90.75 115 LEU A CA 1
ATOM 946 C C . LEU A 1 115 ? 16.876 -21.349 -13.991 1.00 90.75 115 LEU A C 1
ATOM 948 O O . LEU A 1 115 ? 16.283 -20.654 -13.163 1.00 90.75 115 LEU A O 1
ATOM 952 N N . ILE A 1 116 ? 17.967 -22.057 -13.683 1.00 93.50 116 ILE A N 1
ATOM 953 C CA . ILE A 1 116 ? 18.581 -22.057 -12.350 1.00 93.50 116 ILE A CA 1
ATOM 954 C C . ILE A 1 116 ? 19.094 -20.657 -11.992 1.00 93.50 116 ILE A C 1
ATOM 956 O O . ILE A 1 116 ? 18.834 -20.181 -10.888 1.00 93.50 116 ILE A O 1
ATOM 960 N N . ALA A 1 117 ? 19.762 -19.961 -12.915 1.00 92.19 117 ALA A N 1
ATOM 961 C CA . ALA A 1 117 ? 20.247 -18.600 -12.689 1.00 92.19 117 ALA A CA 1
ATOM 962 C C . ALA A 1 117 ? 19.102 -17.610 -12.401 1.00 92.19 117 ALA A C 1
ATOM 964 O O . ALA A 1 117 ? 19.185 -16.833 -11.442 1.00 92.19 117 ALA A O 1
ATOM 965 N N . ILE A 1 118 ? 18.002 -17.671 -13.161 1.00 90.88 118 ILE A N 1
ATOM 966 C CA . ILE A 1 118 ? 16.802 -16.854 -12.904 1.00 90.88 118 ILE A CA 1
ATOM 967 C C . ILE A 1 118 ? 16.209 -17.213 -11.535 1.00 90.88 118 ILE A C 1
ATOM 969 O O . ILE A 1 118 ? 15.780 -16.329 -10.792 1.00 90.88 118 ILE A O 1
ATOM 973 N N . PHE A 1 119 ? 16.228 -18.493 -11.152 1.00 92.81 119 PHE A N 1
ATOM 974 C CA . PHE A 1 119 ? 15.672 -18.944 -9.875 1.00 92.81 119 PHE A CA 1
ATOM 975 C C . PHE A 1 119 ? 16.499 -18.457 -8.685 1.00 92.81 119 PHE A C 1
ATOM 977 O O . PHE A 1 119 ? 15.946 -17.918 -7.726 1.00 92.81 119 PHE A O 1
ATOM 984 N N . ILE A 1 120 ? 17.826 -18.552 -8.767 1.00 93.06 120 ILE A N 1
ATOM 985 C CA . ILE A 1 120 ? 18.739 -17.990 -7.765 1.00 93.06 120 ILE A CA 1
ATOM 986 C C . ILE A 1 120 ? 18.544 -16.473 -7.667 1.00 93.06 120 ILE A C 1
ATOM 988 O O . ILE A 1 120 ? 18.425 -15.937 -6.563 1.00 93.06 120 ILE A O 1
ATOM 992 N N . THR A 1 121 ? 18.428 -15.786 -8.806 1.00 89.69 121 THR A N 1
ATOM 993 C CA . THR A 1 121 ? 18.148 -14.343 -8.854 1.00 89.69 121 THR A CA 1
ATOM 994 C C . THR A 1 121 ? 16.831 -14.012 -8.151 1.00 89.69 121 THR A C 1
ATOM 996 O O . THR A 1 121 ? 16.783 -13.079 -7.347 1.00 89.69 121 THR A O 1
ATOM 999 N N . TYR A 1 122 ? 15.780 -14.813 -8.362 1.00 91.44 122 TYR A N 1
ATOM 1000 C CA . TYR A 1 122 ? 14.518 -14.692 -7.632 1.00 91.44 122 TYR A CA 1
ATOM 1001 C C . TYR A 1 122 ? 14.701 -14.848 -6.124 1.00 91.44 122 TYR A C 1
ATOM 1003 O O . TYR A 1 122 ? 14.183 -14.027 -5.366 1.00 91.44 122 TYR A O 1
ATOM 1011 N N . LEU A 1 123 ? 15.453 -15.852 -5.668 1.00 91.94 123 LEU A N 1
ATOM 1012 C CA . LEU A 1 123 ? 15.699 -16.063 -4.240 1.00 91.94 123 LEU A CA 1
ATOM 1013 C C . LEU A 1 123 ? 16.473 -14.901 -3.609 1.00 91.94 123 LEU A C 1
ATOM 1015 O O . LEU A 1 123 ? 16.107 -14.446 -2.522 1.00 91.94 123 LEU A O 1
ATOM 1019 N N . ILE A 1 124 ? 17.498 -14.385 -4.293 1.00 89.81 124 ILE A N 1
ATOM 1020 C CA . ILE A 1 124 ? 18.269 -13.221 -3.841 1.00 89.81 124 ILE A CA 1
ATOM 1021 C C . ILE A 1 124 ? 17.366 -11.992 -3.775 1.00 89.81 124 ILE A C 1
ATOM 1023 O O . ILE A 1 124 ? 17.321 -11.332 -2.738 1.00 89.81 124 ILE A O 1
ATOM 1027 N N . LEU A 1 125 ? 16.598 -11.706 -4.832 1.00 84.25 125 LEU A N 1
ATOM 1028 C CA . LEU A 1 125 ? 15.708 -10.549 -4.859 1.00 84.25 125 LEU A CA 1
ATOM 1029 C C . LEU A 1 125 ? 14.625 -10.663 -3.785 1.00 84.25 125 LEU A C 1
ATOM 1031 O O . LEU A 1 125 ? 14.379 -9.701 -3.063 1.00 84.25 125 LEU A O 1
ATOM 1035 N N . ARG A 1 126 ? 14.039 -11.851 -3.599 1.00 83.69 126 ARG A N 1
ATOM 1036 C CA . ARG A 1 126 ? 13.076 -12.126 -2.526 1.00 83.69 126 ARG A CA 1
ATOM 1037 C C . ARG A 1 126 ? 13.700 -11.908 -1.151 1.00 83.69 126 ARG A C 1
ATOM 1039 O O . ARG A 1 126 ? 13.060 -11.302 -0.296 1.00 83.69 126 ARG A O 1
ATOM 1046 N N . LYS A 1 127 ? 14.940 -12.357 -0.930 1.00 85.81 127 LYS A N 1
ATOM 1047 C CA . LYS A 1 127 ? 15.668 -12.128 0.325 1.00 85.81 127 LYS A CA 1
ATOM 1048 C C . LYS A 1 127 ? 15.965 -10.644 0.529 1.00 85.81 127 LYS A C 1
ATOM 1050 O O . LYS A 1 127 ? 15.744 -10.154 1.627 1.00 85.81 127 LYS A O 1
ATOM 1055 N N . ILE A 1 128 ? 16.394 -9.916 -0.503 1.00 81.31 128 ILE A N 1
ATOM 1056 C CA . ILE A 1 128 ? 16.658 -8.471 -0.430 1.00 81.31 128 ILE A CA 1
ATOM 1057 C C . ILE A 1 128 ? 15.369 -7.699 -0.162 1.00 81.31 128 ILE A C 1
ATOM 1059 O O . ILE A 1 128 ? 15.373 -6.836 0.702 1.00 81.31 128 ILE A O 1
ATOM 1063 N N . LEU A 1 129 ? 14.268 -8.012 -0.845 1.00 75.94 129 LEU A N 1
ATOM 1064 C CA . LEU A 1 129 ? 12.973 -7.358 -0.638 1.00 75.94 129 LEU A CA 1
ATOM 1065 C C . LEU A 1 129 ? 12.378 -7.689 0.736 1.00 75.94 129 LEU A C 1
ATOM 1067 O O . LEU A 1 129 ? 11.783 -6.819 1.361 1.00 75.94 129 LEU A O 1
ATOM 1071 N N . LYS A 1 130 ? 12.580 -8.916 1.237 1.00 72.50 130 LYS A N 1
ATOM 1072 C CA . LYS A 1 130 ? 12.165 -9.315 2.589 1.00 72.50 130 LYS A CA 1
ATOM 1073 C C . LYS A 1 130 ? 13.048 -8.695 3.676 1.00 72.50 130 LYS A C 1
ATOM 1075 O O . LYS A 1 130 ? 12.536 -8.331 4.722 1.00 72.50 130 LYS A O 1
ATOM 1080 N N . ASN A 1 131 ? 14.356 -8.577 3.452 1.00 63.88 131 ASN A N 1
ATOM 1081 C CA . ASN A 1 131 ? 15.294 -8.054 4.451 1.00 63.88 131 ASN A CA 1
ATOM 1082 C C . ASN A 1 131 ? 15.35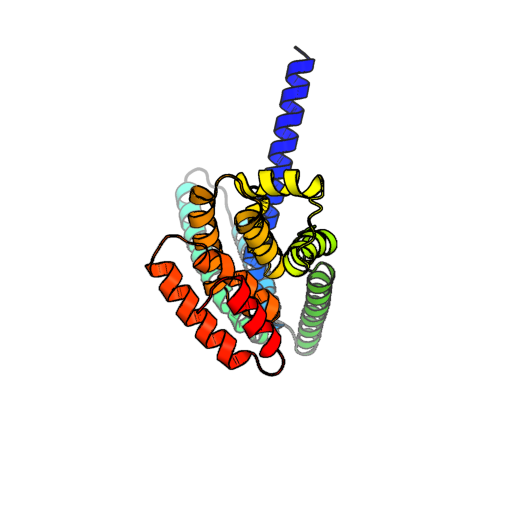5 -6.520 4.442 1.00 63.88 131 ASN A C 1
ATOM 1084 O O . ASN A 1 131 ? 15.456 -5.904 5.490 1.00 63.88 131 ASN A O 1
ATOM 1088 N N . ARG A 1 132 ? 15.191 -5.893 3.271 1.00 57.22 132 ARG A N 1
ATOM 1089 C CA . ARG A 1 132 ? 14.837 -4.471 3.123 1.00 57.22 132 ARG A CA 1
ATOM 1090 C C . ARG A 1 132 ? 13.325 -4.272 3.163 1.00 57.22 132 ARG A C 1
ATOM 1092 O O . ARG A 1 132 ? 12.825 -3.337 2.535 1.00 57.22 132 ARG A O 1
ATOM 1099 N N . SER A 1 133 ? 12.592 -5.155 3.844 1.00 47.09 133 SER A N 1
ATOM 1100 C CA . SER A 1 133 ? 11.173 -4.956 4.107 1.00 47.09 133 SER A CA 1
ATOM 1101 C C . SER A 1 133 ? 11.053 -3.710 4.956 1.00 47.09 133 SER A C 1
ATOM 1103 O O . SER A 1 133 ? 11.108 -3.834 6.168 1.00 47.09 133 SER A O 1
ATOM 1105 N N . PHE A 1 134 ? 10.952 -2.560 4.287 1.00 49.09 134 PHE A N 1
ATOM 1106 C CA . PHE A 1 134 ? 10.186 -1.348 4.559 1.00 49.09 134 PHE A CA 1
ATOM 1107 C C . PHE A 1 134 ? 10.228 -0.709 5.965 1.00 49.09 134 PHE A C 1
ATOM 1109 O O . PHE A 1 134 ? 10.007 0.493 6.040 1.00 49.09 134 PHE A O 1
ATOM 1116 N N . LYS A 1 135 ? 10.585 -1.429 7.035 1.00 46.69 135 LYS A N 1
ATOM 1117 C CA . LYS A 1 135 ? 10.859 -0.964 8.398 1.00 46.69 135 LYS A CA 1
ATOM 1118 C C . LYS A 1 135 ? 11.829 0.216 8.400 1.00 46.69 135 LYS A C 1
ATOM 1120 O O . LYS A 1 135 ? 11.566 1.188 9.084 1.00 46.69 135 LYS A O 1
ATOM 1125 N N . ASP A 1 136 ? 12.855 0.201 7.548 1.00 47.97 136 ASP A N 1
ATOM 1126 C CA . ASP A 1 136 ? 13.840 1.295 7.508 1.00 47.97 136 ASP A CA 1
ATOM 1127 C C . ASP A 1 136 ? 13.365 2.533 6.719 1.00 47.97 136 ASP A C 1
ATOM 1129 O O . ASP A 1 136 ? 13.874 3.635 6.913 1.00 47.97 136 ASP A O 1
ATOM 1133 N N . TYR A 1 137 ? 12.395 2.383 5.805 1.00 47.91 137 TYR A N 1
ATOM 1134 C CA . TYR A 1 137 ? 11.817 3.508 5.044 1.00 47.91 137 TYR A CA 1
ATOM 1135 C C . TYR A 1 137 ? 10.535 4.063 5.676 1.00 47.91 137 TYR A C 1
ATOM 1137 O O . TYR A 1 137 ? 10.118 5.172 5.342 1.00 47.91 137 TYR A O 1
ATOM 1145 N N . LEU A 1 138 ? 9.954 3.308 6.605 1.00 49.56 138 LEU A N 1
ATOM 1146 C CA . LEU A 1 138 ? 8.893 3.689 7.524 1.00 49.56 138 LEU A CA 1
ATOM 1147 C C . LEU A 1 138 ? 9.478 3.693 8.929 1.00 49.56 138 LEU A C 1
ATOM 1149 O O . LEU A 1 138 ? 9.053 2.894 9.756 1.00 49.56 138 LEU A O 1
ATOM 1153 N N . ASN A 1 139 ? 10.435 4.579 9.210 1.00 48.81 139 ASN A N 1
ATOM 1154 C CA . ASN A 1 139 ? 10.786 4.936 10.589 1.00 48.81 139 ASN A CA 1
ATOM 1155 C C . ASN A 1 139 ? 9.569 5.586 11.271 1.00 48.81 139 ASN A C 1
ATOM 1157 O O . ASN A 1 139 ? 9.554 6.766 11.591 1.00 48.81 139 ASN A O 1
ATOM 1161 N N . ILE A 1 140 ? 8.511 4.814 11.430 1.00 56.09 140 ILE A N 1
ATOM 1162 C CA . ILE A 1 140 ? 7.452 4.994 12.380 1.00 56.09 140 ILE A CA 1
ATOM 1163 C C . ILE A 1 140 ? 7.940 4.060 13.473 1.00 56.09 140 ILE A C 1
ATOM 1165 O O . ILE A 1 140 ? 7.810 2.840 13.318 1.00 56.09 140 ILE A O 1
ATOM 1169 N N . PRO A 1 141 ? 8.658 4.585 14.479 1.00 61.12 141 PRO A N 1
ATOM 1170 C CA . PRO A 1 141 ? 9.236 3.742 15.500 1.00 61.12 141 PRO A CA 1
ATOM 1171 C C . PRO A 1 141 ? 8.088 2.914 16.054 1.00 61.12 141 PRO A C 1
ATOM 1173 O O . PRO A 1 141 ? 7.065 3.458 16.458 1.00 61.12 141 PRO A O 1
ATOM 1176 N N . GLU A 1 142 ? 8.223 1.594 16.022 1.00 65.81 142 GLU A N 1
ATOM 1177 C CA . GLU A 1 142 ? 7.228 0.681 16.594 1.00 65.81 142 GLU A CA 1
ATOM 1178 C C . GLU A 1 142 ? 6.905 1.114 18.038 1.00 65.81 142 GLU A C 1
ATOM 1180 O O . GLU A 1 142 ? 5.749 1.128 18.452 1.00 65.81 142 GLU A O 1
ATOM 1185 N N . LYS A 1 143 ? 7.930 1.655 18.716 1.00 72.44 143 LYS A N 1
ATOM 1186 C CA . LYS A 1 143 ? 7.846 2.385 19.982 1.00 72.44 143 LYS A CA 1
ATOM 1187 C C . LYS A 1 143 ? 6.904 3.591 19.962 1.00 72.44 143 LYS A C 1
ATOM 1189 O O . LYS A 1 143 ? 6.106 3.692 20.869 1.00 72.44 143 LYS A O 1
ATOM 1194 N N . THR A 1 144 ? 6.944 4.475 18.969 1.00 69.50 144 THR A N 1
ATOM 1195 C CA . THR A 1 144 ? 6.046 5.642 18.867 1.00 69.50 144 THR A CA 1
ATOM 1196 C C . THR A 1 144 ? 4.597 5.221 18.648 1.00 69.50 144 THR A C 1
ATOM 1198 O O . THR A 1 144 ? 3.689 5.791 19.239 1.00 69.50 144 THR A O 1
ATOM 1201 N N . VAL A 1 145 ? 4.357 4.189 17.834 1.00 71.62 145 VAL A N 1
ATOM 1202 C CA . VAL A 1 145 ? 2.999 3.652 17.641 1.00 71.62 145 VAL A CA 1
ATOM 1203 C C . VAL A 1 145 ? 2.481 3.038 18.936 1.00 71.62 145 VAL A C 1
ATOM 1205 O O . VAL A 1 145 ? 1.350 3.318 19.322 1.00 71.62 145 VAL A O 1
ATOM 1208 N N . GLN A 1 146 ? 3.309 2.264 19.639 1.00 78.38 146 GLN A N 1
ATOM 1209 C CA . GLN A 1 146 ? 2.970 1.730 20.959 1.00 78.38 146 GLN A CA 1
ATOM 1210 C C . GLN A 1 146 ? 2.768 2.850 21.988 1.00 78.38 146 GLN A C 1
ATOM 1212 O O . GLN A 1 146 ? 1.748 2.854 22.655 1.00 78.38 146 GLN A O 1
ATOM 1217 N N . GLN A 1 147 ? 3.627 3.869 22.020 1.00 76.38 147 GLN A N 1
ATOM 1218 C CA . GLN A 1 147 ? 3.503 5.047 22.888 1.00 76.38 147 GLN A CA 1
ATOM 1219 C C . GLN A 1 147 ? 2.256 5.891 22.610 1.00 76.38 147 GLN A C 1
ATOM 1221 O O . GLN A 1 147 ? 1.843 6.639 23.482 1.00 76.38 147 GLN A O 1
ATOM 1226 N N . ILE A 1 148 ? 1.656 5.817 21.420 1.00 73.75 148 ILE A N 1
ATOM 1227 C CA . ILE A 1 148 ? 0.372 6.476 21.135 1.00 73.75 148 ILE A CA 1
ATOM 1228 C C . ILE A 1 148 ? -0.790 5.557 21.518 1.00 73.75 148 ILE A C 1
ATOM 1230 O O . ILE A 1 148 ? -1.794 6.005 22.069 1.00 73.75 148 ILE A O 1
ATOM 1234 N N . ILE A 1 149 ? -0.676 4.267 21.204 1.00 73.75 149 ILE A N 1
ATOM 1235 C CA . ILE A 1 149 ? -1.750 3.295 21.405 1.00 73.75 149 ILE A CA 1
ATOM 1236 C C . ILE A 1 149 ? -1.919 2.961 22.892 1.00 73.75 149 ILE A C 1
ATOM 1238 O O . ILE A 1 149 ? -3.050 2.940 23.369 1.00 73.75 149 ILE A O 1
ATOM 1242 N N . GLU A 1 150 ? -0.831 2.720 23.622 1.00 77.31 150 GLU A N 1
ATOM 1243 C CA . GLU A 1 150 ? -0.853 2.306 25.028 1.00 77.31 150 GLU A CA 1
ATOM 1244 C C . GLU A 1 150 ? -1.518 3.354 25.926 1.00 77.31 150 GLU A C 1
ATOM 1246 O O . GLU A 1 150 ? -2.488 2.984 26.577 1.00 77.31 150 GLU A O 1
ATOM 1251 N N . PRO A 1 151 ? -1.171 4.657 25.905 1.00 70.94 151 PRO A N 1
ATOM 1252 C CA . PRO A 1 151 ? -1.841 5.655 26.744 1.00 70.94 151 PRO A CA 1
ATOM 1253 C C . PRO A 1 151 ? -3.320 5.828 26.418 1.00 70.94 151 PRO A C 1
ATOM 1255 O O . PRO A 1 151 ? -4.122 6.086 27.309 1.00 70.94 151 PRO A O 1
ATOM 1258 N N . VAL A 1 152 ? -3.709 5.670 25.150 1.00 71.31 152 VAL A N 1
ATOM 1259 C CA . VAL A 1 152 ? -5.123 5.737 24.753 1.00 71.31 152 VAL A CA 1
ATOM 1260 C C . VAL A 1 152 ? -5.886 4.500 25.234 1.00 71.31 152 VAL A C 1
ATOM 1262 O O . VAL A 1 152 ? -7.050 4.611 25.618 1.00 71.31 152 VAL A O 1
ATOM 1265 N N . ILE A 1 153 ? -5.242 3.330 25.245 1.00 65.12 153 ILE A N 1
ATOM 1266 C CA . ILE A 1 153 ? -5.821 2.095 25.785 1.00 65.12 153 ILE A CA 1
ATOM 1267 C C . ILE A 1 153 ? -5.873 2.132 27.321 1.00 65.12 153 ILE A C 1
ATOM 1269 O O . ILE A 1 153 ? -6.879 1.726 27.902 1.00 65.12 153 ILE A O 1
ATOM 1273 N N . GLU A 1 154 ? -4.820 2.624 27.966 1.00 74.38 154 GLU A N 1
ATOM 1274 C CA . GLU A 1 154 ? -4.623 2.625 29.421 1.00 74.38 154 GLU A CA 1
ATOM 1275 C C . GLU A 1 154 ? -5.136 3.899 30.110 1.00 74.38 154 GLU A C 1
ATOM 1277 O O . GLU A 1 154 ? -5.191 3.952 31.335 1.00 74.38 154 GLU A O 1
ATOM 1282 N N . GLN A 1 155 ? -5.568 4.902 29.339 1.00 63.72 155 GLN A N 1
ATOM 1283 C CA . GLN A 1 155 ? -6.140 6.171 29.811 1.00 63.72 155 GLN A CA 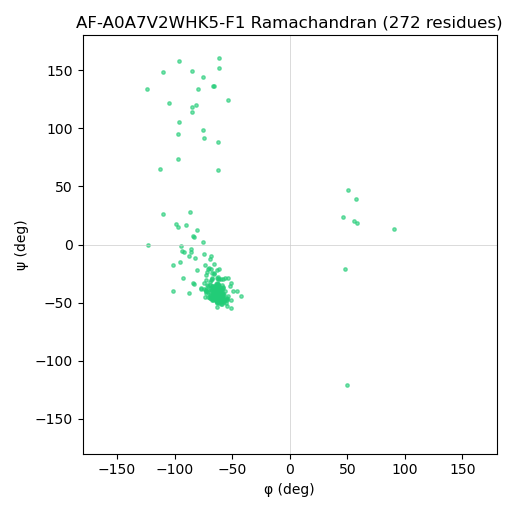1
ATOM 1284 C C . GLN A 1 155 ? -5.216 6.956 30.749 1.00 63.72 155 GLN A C 1
ATOM 1286 O O . GLN A 1 155 ? -5.663 7.549 31.734 1.00 63.72 155 GLN A O 1
ATOM 1291 N N . THR A 1 156 ? -3.916 6.974 30.470 1.00 65.56 156 THR A N 1
ATOM 1292 C CA . THR A 1 156 ? -2.968 7.715 31.305 1.00 65.56 156 THR A CA 1
ATOM 1293 C C . THR A 1 156 ? -2.993 9.214 30.973 1.00 65.56 156 THR A C 1
ATOM 1295 O O . THR A 1 156 ? -2.983 9.620 29.815 1.00 65.56 156 THR A O 1
ATOM 1298 N N . ASN A 1 157 ? -3.031 10.069 32.004 1.00 65.19 157 ASN A N 1
ATOM 1299 C CA . ASN A 1 157 ? -3.139 11.534 31.863 1.00 65.19 157 ASN A CA 1
ATOM 1300 C C . ASN A 1 157 ? -1.833 12.230 31.427 1.00 65.19 157 ASN A C 1
ATOM 1302 O O . ASN A 1 157 ? -1.792 13.458 31.361 1.00 65.19 157 ASN A O 1
ATOM 1306 N N . HIS A 1 158 ? -0.749 11.491 31.175 1.00 69.25 158 HIS A N 1
ATOM 1307 C CA . HIS A 1 158 ? 0.539 12.098 30.856 1.00 69.25 158 HIS A CA 1
ATOM 1308 C C . HIS A 1 158 ? 0.746 12.159 29.342 1.00 69.25 158 HIS A C 1
ATOM 1310 O O . HIS A 1 158 ? 1.007 11.146 28.698 1.00 69.25 158 HIS A O 1
ATOM 1316 N N . GLN A 1 159 ? 0.620 13.361 28.780 1.00 69.62 159 GLN A N 1
ATOM 1317 C CA . GLN A 1 159 ? 0.917 13.634 27.378 1.00 69.62 159 GLN A CA 1
ATOM 1318 C C . GLN A 1 159 ? 2.421 13.921 27.220 1.00 69.62 159 GLN A C 1
ATOM 1320 O O . GLN A 1 159 ? 2.906 14.867 27.839 1.00 69.62 159 GLN A O 1
ATOM 1325 N N . PRO A 1 160 ? 3.174 13.117 26.451 1.00 75.94 160 PRO A N 1
ATOM 1326 C CA . PRO A 1 160 ? 4.584 13.387 26.191 1.00 75.94 160 PRO A CA 1
ATOM 1327 C C . PRO A 1 160 ? 4.749 14.535 25.183 1.00 75.94 160 PRO A C 1
ATOM 1329 O O . PRO A 1 160 ? 3.989 14.611 24.219 1.00 75.94 160 PRO A O 1
ATOM 1332 N N . ASP A 1 161 ? 5.778 15.374 25.350 1.00 82.38 161 ASP A N 1
ATOM 1333 C CA . ASP A 1 161 ? 6.073 16.525 24.467 1.00 82.38 161 ASP A CA 1
ATOM 1334 C C . ASP A 1 161 ? 6.238 16.127 22.983 1.00 82.38 161 ASP A C 1
ATOM 1336 O O . ASP A 1 161 ? 5.920 16.887 22.065 1.00 82.38 161 ASP A O 1
ATOM 1340 N N . GLU A 1 162 ? 6.694 14.898 22.717 1.00 83.31 162 GLU A N 1
ATOM 1341 C CA . GLU A 1 162 ? 6.802 14.346 21.359 1.00 83.31 162 GLU A CA 1
ATOM 1342 C C . GLU A 1 162 ? 5.434 14.223 20.661 1.00 83.31 162 GLU A C 1
ATOM 1344 O O . GLU A 1 162 ? 5.349 14.336 19.433 1.00 83.31 162 GLU A O 1
ATOM 1349 N N . LEU A 1 163 ? 4.353 14.035 21.429 1.00 86.81 163 LEU A N 1
ATOM 1350 C CA . LEU A 1 163 ? 2.999 13.898 20.899 1.00 86.81 163 LEU A CA 1
ATOM 1351 C C . LEU A 1 163 ? 2.500 15.202 20.282 1.00 86.81 163 LEU A C 1
ATOM 1353 O O . LEU A 1 163 ? 1.823 15.157 19.259 1.00 86.81 163 LEU A O 1
ATOM 1357 N N . A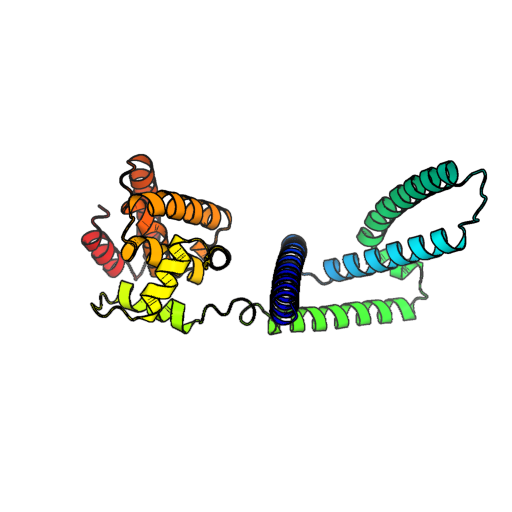SP A 1 164 ? 2.867 16.349 20.855 1.00 88.50 164 ASP A N 1
ATOM 1358 C CA . ASP A 1 164 ? 2.458 17.658 20.341 1.00 88.50 164 ASP A CA 1
ATOM 1359 C C . ASP A 1 164 ? 3.067 17.926 18.965 1.00 88.50 164 ASP A C 1
ATOM 1361 O O . ASP A 1 164 ? 2.374 18.370 18.048 1.00 88.50 164 ASP A O 1
ATOM 1365 N N . THR A 1 165 ? 4.339 17.555 18.784 1.00 90.81 165 THR A N 1
ATOM 1366 C CA . THR A 1 165 ? 5.017 17.662 17.484 1.00 90.81 165 THR A CA 1
ATOM 1367 C C . THR A 1 165 ? 4.361 16.744 16.449 1.00 90.81 165 THR A C 1
ATOM 1369 O O . THR A 1 165 ? 4.107 17.155 15.316 1.00 90.81 165 THR A O 1
ATOM 1372 N N . LEU A 1 166 ? 4.049 15.499 16.825 1.00 91.75 166 LEU A N 1
ATOM 1373 C CA . LEU A 1 166 ? 3.379 14.546 15.935 1.00 91.75 166 LEU A CA 1
ATOM 1374 C C . LEU A 1 166 ? 1.947 14.967 15.601 1.00 91.75 166 LEU A C 1
ATOM 1376 O O . LEU A 1 166 ? 1.503 14.780 14.468 1.00 91.75 166 LEU A O 1
ATOM 1380 N N . LEU A 1 167 ? 1.229 15.545 16.561 1.00 92.88 167 LEU A N 1
ATOM 1381 C CA . LEU A 1 167 ? -0.111 16.068 16.354 1.00 92.88 167 LEU A CA 1
ATOM 1382 C C . LEU A 1 167 ? -0.086 17.234 15.365 1.00 92.88 167 LEU A C 1
ATOM 1384 O O . LEU A 1 167 ? -0.872 17.230 14.421 1.00 92.88 167 LEU A O 1
ATOM 1388 N N . GLU A 1 168 ? 0.843 18.179 15.521 1.00 92.31 168 GLU A N 1
ATOM 1389 C CA . GLU A 1 168 ? 1.007 19.285 14.574 1.00 92.31 168 GLU A CA 1
ATOM 1390 C C . GLU A 1 168 ? 1.299 18.762 13.155 1.00 92.31 168 GLU A C 1
ATOM 1392 O O . GLU A 1 168 ? 0.662 19.178 12.183 1.00 92.31 168 GLU A O 1
ATOM 1397 N N . GLN A 1 169 ? 2.192 17.775 13.027 1.00 93.12 169 GLN A N 1
ATOM 1398 C CA . GLN A 1 169 ? 2.484 17.125 11.746 1.00 93.12 169 GLN A CA 1
ATOM 1399 C C . GLN A 1 169 ? 1.266 16.390 11.162 1.00 93.12 169 GLN A C 1
ATOM 1401 O O . GLN A 1 169 ? 1.058 16.415 9.944 1.00 93.12 169 GLN A O 1
ATOM 1406 N N . ALA A 1 170 ? 0.458 15.736 12.002 1.00 94.31 170 ALA A N 1
ATOM 1407 C CA . ALA A 1 170 ? -0.766 15.053 11.592 1.00 94.31 170 ALA A CA 1
ATOM 1408 C C . ALA A 1 170 ? -1.824 16.046 11.085 1.00 94.31 170 ALA A C 1
ATOM 1410 O O . ALA A 1 170 ? -2.407 15.826 10.022 1.00 94.31 170 ALA A O 1
ATOM 1411 N N . GLU A 1 171 ? -2.039 17.151 11.805 1.00 92.94 171 GLU A N 1
ATOM 1412 C CA . GLU A 1 171 ? -2.979 18.216 11.432 1.00 92.94 171 GLU A CA 1
ATOM 1413 C C . GLU A 1 171 ? -2.565 18.908 10.123 1.00 92.94 171 GLU A C 1
ATOM 1415 O O . GLU A 1 171 ? -3.416 19.251 9.300 1.00 92.94 171 GLU A O 1
ATOM 1420 N N . GLN A 1 172 ? -1.258 19.034 9.877 1.00 94.06 172 GLN A N 1
ATOM 1421 C CA . GLN A 1 172 ? -0.690 19.543 8.623 1.00 94.06 172 GLN A CA 1
ATOM 1422 C C . GLN A 1 172 ? -0.582 18.477 7.511 1.00 94.06 172 GLN A C 1
ATOM 1424 O O . GLN A 1 172 ? -0.009 18.753 6.456 1.00 94.06 172 GLN A O 1
ATOM 1429 N N . GLN A 1 173 ? -1.112 17.264 7.718 1.00 94.38 173 GLN A N 1
ATOM 1430 C CA . GLN A 1 173 ? -1.079 16.135 6.769 1.00 94.38 173 GLN A CA 1
ATOM 1431 C C . GLN A 1 173 ? 0.340 15.684 6.359 1.00 94.38 173 GLN A C 1
ATOM 1433 O O . GLN A 1 173 ? 0.522 14.958 5.382 1.00 94.38 173 GLN A O 1
ATOM 1438 N N . GLN A 1 174 ? 1.372 16.042 7.127 1.00 92.81 174 GLN A N 1
ATOM 1439 C CA . GLN A 1 174 ? 2.759 15.628 6.868 1.00 92.81 174 GLN A CA 1
ATOM 1440 C C . GLN A 1 174 ? 2.978 14.130 7.155 1.00 92.81 174 GLN A C 1
ATOM 1442 O O . GLN A 1 174 ? 3.888 13.496 6.610 1.00 92.81 174 GLN A O 1
ATOM 1447 N N . LEU A 1 175 ? 2.095 13.533 7.961 1.00 93.56 175 LEU A N 1
ATOM 1448 C CA . LEU A 1 175 ? 2.080 12.104 8.283 1.00 93.56 175 LEU A CA 1
ATOM 1449 C C . LEU A 1 175 ? 1.233 11.256 7.316 1.00 93.56 175 LEU A C 1
ATOM 1451 O O . LEU A 1 175 ? 0.946 10.101 7.611 1.00 93.56 175 LEU A O 1
ATOM 1455 N N . ASP A 1 176 ? 0.876 11.760 6.127 1.00 91.75 176 ASP A N 1
ATOM 1456 C CA . ASP A 1 176 ? 0.083 11.013 5.128 1.00 91.75 176 ASP A CA 1
ATOM 1457 C C . ASP A 1 176 ? 0.691 9.641 4.763 1.00 91.75 176 ASP A C 1
ATOM 1459 O O . ASP A 1 176 ? -0.018 8.690 4.437 1.00 91.75 176 A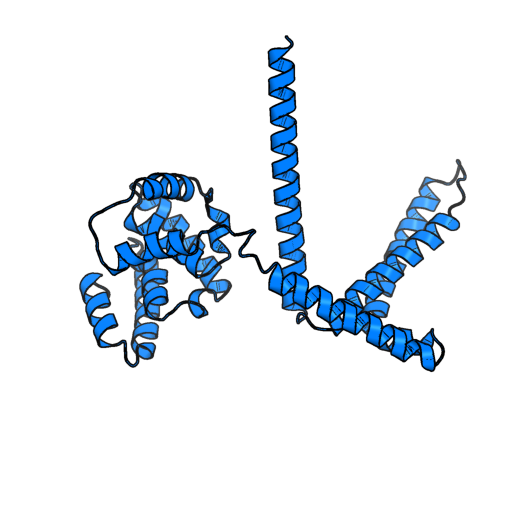SP A O 1
ATOM 1463 N N . HIS A 1 177 ? 2.014 9.506 4.860 1.00 86.62 177 HIS A N 1
ATOM 1464 C CA . HIS A 1 177 ? 2.716 8.246 4.620 1.00 86.62 177 HIS A CA 1
ATOM 1465 C C . HIS A 1 177 ? 2.385 7.144 5.648 1.00 86.62 177 HIS A C 1
ATOM 1467 O O . HIS A 1 177 ? 2.612 5.973 5.365 1.00 86.62 177 HIS A O 1
ATOM 1473 N N . TRP A 1 178 ? 1.814 7.477 6.812 1.00 93.06 178 TRP A N 1
ATOM 1474 C CA . TRP A 1 178 ? 1.380 6.497 7.821 1.00 93.06 178 TRP A CA 1
ATOM 1475 C C . TRP A 1 178 ? 0.154 5.707 7.359 1.00 93.06 178 TRP A C 1
ATOM 1477 O O . TRP A 1 178 ? -0.101 4.603 7.836 1.00 93.06 178 TRP A O 1
ATOM 1487 N N . ARG A 1 179 ? -0.587 6.237 6.382 1.00 93.56 179 ARG A N 1
ATOM 1488 C CA . ARG A 1 179 ? -1.833 5.656 5.872 1.00 93.56 179 ARG A CA 1
ATOM 1489 C C . ARG A 1 179 ? -1.630 4.364 5.087 1.00 93.56 179 ARG A C 1
ATOM 1491 O O . ARG A 1 179 ? -2.607 3.678 4.827 1.00 93.56 179 ARG A O 1
ATOM 1498 N N . SER A 1 180 ? -0.397 4.020 4.709 1.00 87.44 180 SER A N 1
ATOM 1499 C CA . SER A 1 180 ? -0.096 2.764 4.013 1.00 87.44 180 SER A CA 1
ATOM 1500 C C . SER A 1 180 ? 0.123 1.569 4.946 1.00 87.44 180 SER A C 1
ATOM 1502 O O . SER A 1 180 ? 0.247 0.449 4.452 1.00 87.44 180 SER A O 1
ATOM 1504 N N . HIS A 1 181 ? 0.154 1.774 6.271 1.00 86.81 181 HIS A N 1
ATOM 1505 C CA . HIS A 1 181 ? 0.385 0.711 7.260 1.00 86.81 181 HIS A CA 1
ATOM 1506 C C . HIS A 1 181 ? -0.753 0.637 8.279 1.00 86.81 181 HIS A C 1
ATOM 1508 O O . HIS A 1 181 ? -1.169 1.684 8.765 1.00 86.81 181 HIS A O 1
ATOM 1514 N N . PRO A 1 182 ? -1.281 -0.556 8.611 1.00 91.81 182 PRO A N 1
ATOM 1515 C CA . PRO A 1 182 ? -2.447 -0.690 9.488 1.00 91.81 182 PRO A CA 1
ATOM 1516 C C . PRO A 1 182 ? -2.278 -0.008 10.850 1.00 91.81 182 PRO A C 1
ATOM 1518 O O . PRO A 1 182 ? -3.126 0.786 11.255 1.00 91.81 182 PRO A O 1
ATOM 1521 N N . GLU A 1 183 ? -1.175 -0.279 11.542 1.00 92.25 183 GLU A N 1
ATOM 1522 C CA . GLU A 1 183 ? -0.912 0.186 12.905 1.00 92.25 183 GLU A CA 1
ATOM 1523 C C . GLU A 1 183 ? -0.588 1.680 12.934 1.00 92.25 183 GLU A C 1
ATOM 1525 O O . GLU A 1 183 ? -1.069 2.414 13.793 1.00 92.25 183 GLU A O 1
ATOM 1530 N N . SER A 1 184 ? 0.172 2.159 11.951 1.00 91.94 184 SER A N 1
ATOM 1531 C CA . SER A 1 184 ? 0.472 3.583 11.798 1.00 91.94 184 SER A CA 1
ATOM 1532 C C . SER A 1 184 ? -0.757 4.388 11.389 1.00 91.94 184 SER A C 1
ATOM 1534 O O . SER A 1 184 ? -0.968 5.491 11.882 1.00 91.94 184 SER A O 1
ATOM 1536 N N . CYS A 1 185 ? -1.607 3.826 10.529 1.00 95.25 185 CYS A N 1
ATOM 1537 C CA . CYS A 1 185 ? -2.890 4.413 10.173 1.00 95.25 185 CYS A CA 1
ATOM 1538 C C . CYS A 1 185 ? -3.801 4.502 11.402 1.00 95.25 185 CYS A C 1
ATOM 1540 O O . CYS A 1 185 ? -4.465 5.519 11.590 1.00 95.25 185 CYS A O 1
ATOM 1542 N N . LEU A 1 186 ? -3.818 3.471 12.253 1.00 95.31 186 LEU A N 1
ATOM 1543 C CA . LEU A 1 186 ? -4.522 3.514 13.531 1.00 95.31 186 LEU A CA 1
ATOM 1544 C C . LEU A 1 186 ? -3.957 4.613 14.439 1.00 95.31 186 LEU A C 1
ATOM 1546 O O . LEU A 1 186 ? -4.731 5.418 14.943 1.00 95.31 186 LEU A O 1
ATOM 1550 N N . ALA A 1 187 ? -2.635 4.691 14.611 1.00 94.25 187 ALA A N 1
ATOM 1551 C CA . ALA A 1 187 ? -2.001 5.731 15.422 1.00 94.25 187 ALA A CA 1
ATOM 1552 C C . ALA A 1 187 ? -2.337 7.143 14.911 1.00 94.25 187 ALA A C 1
ATOM 1554 O O . ALA A 1 187 ? -2.694 8.010 15.704 1.00 94.25 187 ALA A O 1
ATOM 1555 N N . LEU A 1 188 ? -2.314 7.354 13.590 1.00 95.38 188 LEU A N 1
ATOM 1556 C CA . LEU A 1 188 ? -2.721 8.612 12.960 1.00 95.38 188 LEU A CA 1
ATOM 1557 C C . LEU A 1 188 ? -4.192 8.947 13.252 1.00 95.38 188 LEU A C 1
ATOM 1559 O O . LEU A 1 188 ? -4.510 10.082 13.598 1.00 95.38 188 LEU A O 1
ATOM 1563 N N . LEU A 1 189 ? -5.090 7.962 13.140 1.00 95.81 189 LEU A N 1
ATOM 1564 C CA . LEU A 1 189 ? -6.505 8.144 13.465 1.00 95.81 189 LEU A CA 1
ATOM 1565 C C . LEU A 1 189 ? -6.703 8.514 14.935 1.00 95.81 189 LEU A C 1
ATOM 1567 O O . LEU A 1 189 ? -7.479 9.424 15.215 1.00 95.81 189 LEU A O 1
ATOM 1571 N N . LEU A 1 190 ? -5.992 7.848 15.848 1.00 93.50 190 LEU A N 1
ATOM 1572 C CA . LEU A 1 190 ? -6.050 8.121 17.283 1.00 93.50 190 LEU A CA 1
ATOM 1573 C C . LEU A 1 190 ? -5.524 9.521 17.618 1.00 93.50 190 LEU A C 1
ATOM 1575 O O . LEU A 1 190 ? -6.204 10.256 18.335 1.00 93.50 190 LEU A O 1
ATOM 1579 N N . LEU A 1 191 ? -4.376 9.908 17.048 1.00 92.94 191 LEU A N 1
ATOM 1580 C CA . LEU A 1 191 ? -3.803 11.254 17.166 1.00 92.94 191 LEU A CA 1
ATOM 1581 C C . LEU A 1 191 ? -4.842 12.319 16.808 1.00 92.94 191 LEU A C 1
ATOM 1583 O O . LEU A 1 191 ? -5.173 13.189 17.614 1.00 92.94 191 LEU A O 1
ATOM 1587 N N . LEU A 1 192 ? -5.422 12.193 15.615 1.00 94.44 192 LEU A N 1
ATOM 1588 C CA . LEU A 1 192 ? -6.383 13.155 15.090 1.00 94.44 192 LEU A CA 1
ATOM 1589 C C . LEU A 1 192 ? -7.717 13.143 15.848 1.00 94.44 192 LEU A C 1
ATOM 1591 O O . LEU A 1 192 ? -8.344 14.193 15.982 1.00 94.44 192 LEU A O 1
ATOM 1595 N N . SER A 1 193 ? -8.183 11.985 16.330 1.00 92.56 193 SER A N 1
ATOM 1596 C CA . SER A 1 193 ? -9.497 11.880 16.975 1.00 92.56 193 SER A CA 1
ATOM 1597 C C . SER A 1 193 ? -9.502 12.276 18.448 1.00 92.56 193 SER A C 1
ATOM 1599 O O . SER A 1 193 ? -10.514 12.794 18.922 1.00 92.56 193 SER A O 1
ATOM 1601 N N . PHE A 1 194 ? -8.415 12.004 19.172 1.00 89.75 194 PHE A N 1
ATOM 1602 C CA . PHE A 1 194 ? -8.353 12.213 20.620 1.00 89.75 194 PHE A CA 1
ATOM 1603 C C . PHE A 1 194 ? -7.621 13.487 21.016 1.00 89.75 194 PHE A C 1
ATOM 1605 O O . PHE A 1 194 ? -8.083 14.181 21.919 1.00 89.75 194 PHE A O 1
ATOM 1612 N N . PHE A 1 195 ? -6.521 13.807 20.336 1.00 90.25 195 PHE A N 1
ATOM 1613 C CA . PHE A 1 195 ? -5.616 14.866 20.783 1.00 90.25 195 PHE A CA 1
ATOM 1614 C C . PHE A 1 195 ? -5.802 16.178 20.019 1.00 90.25 195 PHE A C 1
ATOM 1616 O O . PHE A 1 195 ? -5.418 17.237 20.511 1.00 90.25 195 PHE A O 1
ATOM 1623 N N . SER A 1 196 ? -6.445 16.148 18.849 1.00 90.56 196 SER A N 1
ATOM 1624 C CA . SER A 1 196 ? -6.656 17.368 18.075 1.00 90.56 196 SER A CA 1
ATOM 1625 C C . SER A 1 196 ? -7.589 18.374 18.755 1.00 90.56 196 SER A C 1
ATOM 1627 O O . SER A 1 196 ? -8.695 18.052 19.206 1.00 90.56 196 SER A O 1
ATOM 1629 N N . LYS A 1 197 ? -7.178 19.645 18.693 1.00 88.31 197 LYS A N 1
ATOM 1630 C CA . LYS A 1 197 ? -7.997 20.798 19.086 1.00 88.31 197 LYS A CA 1
ATOM 1631 C C . LYS A 1 197 ? -9.091 21.101 18.052 1.00 88.31 197 LYS A C 1
ATOM 1633 O O . LYS A 1 197 ? -10.191 21.508 18.424 1.00 88.31 197 LYS A O 1
ATOM 1638 N N . ASN A 1 198 ? -8.831 20.871 16.761 1.00 88.25 198 ASN A N 1
ATOM 1639 C CA . ASN A 1 198 ? -9.758 21.174 15.666 1.00 88.25 198 ASN A CA 1
ATOM 1640 C C . ASN A 1 198 ? -10.563 19.938 15.226 1.00 88.25 198 ASN A C 1
ATOM 1642 O O . ASN A 1 198 ? -10.346 19.353 14.160 1.00 88.25 198 ASN A O 1
ATOM 1646 N N . LYS A 1 199 ? -11.534 19.546 16.060 1.00 86.19 199 LYS A N 1
ATOM 1647 C CA . LYS A 1 199 ? -12.313 18.311 15.865 1.00 86.19 199 LYS A CA 1
ATOM 1648 C C . LYS A 1 199 ? -13.067 18.257 14.533 1.00 86.19 199 LYS A C 1
ATOM 1650 O O . LYS A 1 199 ? -13.143 17.191 13.930 1.00 86.19 199 LYS A O 1
ATOM 1655 N N . SER A 1 200 ? -13.625 19.371 14.058 1.00 84.31 200 SER A N 1
ATOM 1656 C CA . SER A 1 200 ? -14.483 19.374 12.863 1.00 84.31 200 SER A CA 1
ATOM 1657 C C . SER A 1 200 ? -13.697 19.137 11.570 1.00 84.31 200 SER A C 1
ATOM 1659 O O . SER A 1 200 ? -14.108 18.313 10.749 1.00 84.31 200 SER A O 1
ATOM 1661 N N . LEU A 1 201 ? -12.554 19.812 11.404 1.00 80.62 201 LEU A N 1
ATOM 1662 C CA . LEU A 1 201 ? -11.697 19.673 10.223 1.00 80.62 201 LEU A CA 1
ATOM 1663 C C . LEU A 1 201 ? -11.120 18.257 10.139 1.00 80.62 201 LEU A C 1
ATOM 1665 O O . LEU A 1 201 ? -11.207 17.599 9.097 1.00 80.62 201 LEU A O 1
ATOM 1669 N N . ASN A 1 202 ? -10.638 17.749 11.270 1.00 88.94 202 ASN A N 1
ATOM 1670 C CA . ASN A 1 202 ? -10.018 16.433 11.332 1.00 88.94 202 ASN A CA 1
ATOM 1671 C C . ASN A 1 202 ? -11.017 15.289 11.193 1.00 88.94 202 ASN A C 1
ATOM 1673 O O . ASN A 1 202 ? -10.658 14.233 10.685 1.00 88.94 202 ASN A O 1
ATOM 1677 N N . GLN A 1 203 ? -12.296 15.499 11.509 1.00 91.88 203 GLN A N 1
ATOM 1678 C CA . GLN A 1 203 ? -13.318 14.475 11.312 1.00 91.88 203 GLN A CA 1
ATOM 1679 C C . GLN A 1 203 ? -13.492 14.079 9.835 1.00 91.88 203 GLN A C 1
ATOM 1681 O O . GLN A 1 203 ? -13.614 12.893 9.531 1.00 91.88 203 GLN A O 1
ATOM 1686 N N . ASN A 1 204 ? -13.492 15.047 8.909 1.00 92.00 204 ASN A N 1
ATOM 1687 C CA . ASN A 1 204 ? -13.590 14.759 7.470 1.00 92.00 204 ASN A CA 1
ATOM 1688 C C . ASN A 1 204 ? -12.339 14.030 6.959 1.00 92.00 204 ASN A C 1
ATOM 1690 O O . ASN A 1 204 ? -12.433 13.131 6.123 1.00 92.00 204 ASN A O 1
ATOM 1694 N N . TYR A 1 205 ? -11.170 14.399 7.483 1.00 94.31 205 TYR A N 1
ATOM 1695 C CA . TYR A 1 205 ? -9.912 13.754 7.131 1.00 94.31 205 TYR A CA 1
ATOM 1696 C C . TYR A 1 205 ? -9.839 12.316 7.671 1.00 94.31 205 TYR A C 1
ATOM 1698 O O . TYR A 1 205 ? -9.570 11.394 6.903 1.00 94.31 205 TYR A O 1
ATOM 1706 N N . CYS A 1 206 ? -10.210 12.086 8.935 1.00 95.69 206 CYS A N 1
ATOM 1707 C CA . CYS A 1 206 ? -10.343 10.749 9.519 1.00 95.69 206 CYS A CA 1
ATOM 1708 C C . CYS A 1 206 ? -11.340 9.877 8.745 1.00 95.69 206 CYS A C 1
ATOM 1710 O O . CYS A 1 206 ? -11.071 8.703 8.499 1.00 95.69 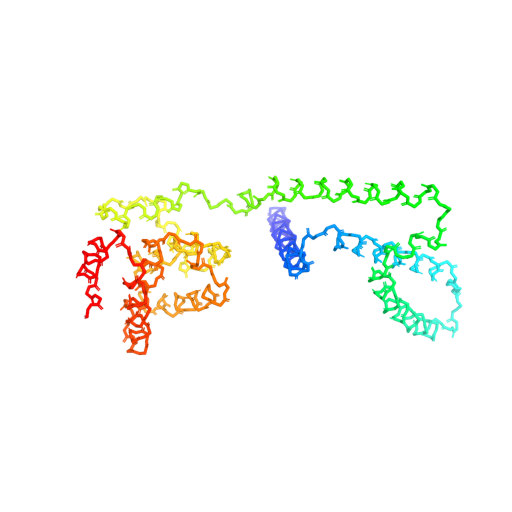206 CYS A O 1
ATOM 1712 N N . GLU A 1 207 ? -12.477 10.438 8.318 1.00 95.25 207 GLU A N 1
ATOM 1713 C CA . GLU A 1 207 ? -13.448 9.728 7.479 1.00 95.25 207 GLU A CA 1
ATOM 1714 C C . GLU A 1 207 ? -12.802 9.240 6.173 1.00 95.25 207 GLU A C 1
ATOM 1716 O O . GLU A 1 207 ? -12.935 8.064 5.827 1.00 95.25 207 GLU A O 1
ATOM 1721 N N . LYS A 1 208 ? -12.064 10.118 5.481 1.00 95.88 208 LYS A N 1
ATOM 1722 C CA . LYS A 1 208 ? -11.337 9.778 4.252 1.00 95.88 208 LYS A CA 1
ATOM 1723 C C . LYS A 1 208 ? -10.293 8.683 4.495 1.00 95.88 208 LYS A C 1
ATOM 1725 O O . LYS A 1 208 ? -10.259 7.707 3.746 1.00 95.88 208 LYS A O 1
ATOM 1730 N N . ILE A 1 209 ? -9.493 8.805 5.558 1.00 96.31 209 ILE A N 1
ATOM 1731 C CA . ILE A 1 209 ? -8.488 7.802 5.945 1.00 96.31 209 ILE A CA 1
ATOM 1732 C C . ILE A 1 209 ? -9.150 6.434 6.160 1.00 96.31 209 ILE A C 1
ATOM 1734 O O . ILE A 1 209 ? -8.711 5.443 5.579 1.00 96.31 209 ILE A O 1
ATOM 1738 N N . ILE A 1 210 ? -10.240 6.377 6.933 1.00 97.00 210 ILE A N 1
ATOM 1739 C CA . ILE A 1 210 ? -10.958 5.127 7.221 1.00 97.00 210 ILE A CA 1
ATOM 1740 C C . ILE A 1 210 ? -11.551 4.519 5.946 1.00 97.00 210 ILE A C 1
ATOM 1742 O O . ILE A 1 210 ? -11.535 3.299 5.795 1.00 97.00 210 ILE A O 1
ATOM 1746 N N . GLN A 1 211 ? -12.080 5.330 5.025 1.00 95.88 211 GLN A N 1
ATOM 1747 C CA . GLN A 1 211 ? -12.627 4.832 3.761 1.00 95.88 211 GLN A CA 1
ATOM 1748 C C . GLN A 1 211 ? -11.552 4.181 2.884 1.00 95.88 211 GLN A C 1
ATOM 1750 O O . GLN A 1 211 ? -11.761 3.060 2.422 1.00 95.88 211 GLN A O 1
ATOM 1755 N N . GLU A 1 212 ? -10.411 4.843 2.697 1.00 94.62 212 GLU A N 1
ATOM 1756 C CA . GLU A 1 212 ? -9.297 4.309 1.904 1.00 94.62 212 GLU A CA 1
ATOM 1757 C C . GLU A 1 212 ? -8.719 3.034 2.531 1.00 94.62 212 GLU A C 1
ATOM 1759 O O . GLU A 1 212 ? -8.570 2.012 1.862 1.00 94.62 212 GLU A O 1
ATOM 1764 N N . ALA A 1 213 ? -8.481 3.046 3.842 1.00 95.50 213 ALA A N 1
ATOM 1765 C CA . ALA A 1 213 ? -7.957 1.884 4.550 1.00 95.50 213 ALA A CA 1
ATOM 1766 C C . ALA A 1 213 ? -8.963 0.715 4.607 1.00 95.50 213 ALA A C 1
ATOM 1768 O O . ALA A 1 213 ? -8.560 -0.449 4.622 1.00 95.50 213 ALA A O 1
ATOM 1769 N N . HIS A 1 214 ? -10.274 0.990 4.582 1.00 93.81 214 HIS A N 1
ATOM 1770 C CA . HIS A 1 214 ? -11.303 -0.043 4.435 1.00 93.81 214 HIS A CA 1
ATOM 1771 C C . HIS A 1 214 ? -11.298 -0.665 3.033 1.00 93.81 214 HIS A C 1
ATOM 1773 O O . HIS A 1 214 ? -11.435 -1.878 2.921 1.00 93.81 214 HIS A O 1
ATOM 1779 N N . GLN A 1 215 ? -11.119 0.137 1.976 1.00 93.00 215 GLN A N 1
ATOM 1780 C CA . GLN A 1 215 ? -10.992 -0.363 0.598 1.00 93.00 215 GLN A CA 1
ATOM 1781 C C . GLN A 1 215 ? -9.741 -1.229 0.412 1.00 93.00 215 GLN A C 1
ATOM 1783 O O . GLN A 1 215 ? -9.783 -2.214 -0.318 1.00 93.00 215 GLN A O 1
ATOM 1788 N N . ALA A 1 216 ? -8.653 -0.886 1.102 1.00 90.19 216 ALA A N 1
ATOM 1789 C CA . ALA A 1 216 ? -7.412 -1.652 1.115 1.00 90.19 216 ALA A CA 1
ATOM 1790 C C . ALA A 1 216 ? -7.410 -2.821 2.124 1.00 90.19 216 ALA A C 1
ATOM 1792 O O . ALA A 1 216 ? -6.365 -3.429 2.340 1.00 90.19 216 ALA A O 1
ATOM 1793 N N . ASP A 1 217 ? -8.548 -3.129 2.766 1.00 93.88 217 ASP A N 1
ATOM 1794 C CA . ASP A 1 217 ? -8.688 -4.216 3.747 1.00 93.88 217 ASP A CA 1
ATOM 1795 C C . ASP A 1 217 ? -7.711 -4.144 4.947 1.00 93.88 217 ASP A C 1
ATOM 1797 O O . ASP A 1 217 ? -7.515 -5.124 5.669 1.00 93.88 217 ASP A O 1
ATOM 1801 N N . MET A 1 218 ? -7.141 -2.967 5.230 1.00 91.69 218 MET A N 1
ATOM 1802 C CA . MET A 1 218 ? -6.048 -2.804 6.200 1.00 91.69 218 MET A CA 1
ATOM 1803 C C . MET A 1 218 ? -6.447 -3.200 7.622 1.00 91.69 218 MET A C 1
ATOM 1805 O O . MET A 1 218 ? -5.654 -3.770 8.367 1.00 91.69 218 MET A O 1
ATOM 1809 N N . TYR A 1 219 ? -7.704 -2.957 7.989 1.00 94.50 219 TYR A N 1
ATOM 1810 C CA . TYR A 1 219 ? -8.235 -3.294 9.307 1.00 94.50 219 TYR A CA 1
ATOM 1811 C C . TYR A 1 219 ? -8.196 -4.802 9.607 1.00 94.50 219 TYR A C 1
ATOM 1813 O O . TYR A 1 219 ? -8.225 -5.180 10.774 1.00 94.50 219 TYR A O 1
ATOM 1821 N N . LYS A 1 220 ? -8.128 -5.678 8.591 1.00 93.94 220 LYS A N 1
ATOM 1822 C CA . LYS A 1 220 ? -8.032 -7.134 8.796 1.00 93.94 220 LYS A CA 1
ATOM 1823 C C . LYS A 1 220 ? -6.697 -7.556 9.414 1.00 93.94 220 LYS A C 1
ATOM 1825 O O . LYS A 1 220 ? -6.629 -8.635 9.990 1.00 93.94 220 LYS A O 1
ATOM 1830 N N . HIS A 1 221 ? -5.670 -6.716 9.300 1.00 90.56 221 HIS A N 1
ATOM 1831 C CA . HIS A 1 221 ? -4.345 -6.952 9.875 1.00 90.56 221 HIS A CA 1
ATOM 1832 C C . HIS A 1 221 ? -4.221 -6.462 11.323 1.00 90.56 221 HIS A C 1
ATOM 1834 O O . HIS A 1 221 ? -3.240 -6.775 11.986 1.00 90.56 221 HIS A O 1
ATOM 1840 N N . LEU A 1 222 ? -5.215 -5.723 11.821 1.00 91.88 222 LEU A N 1
ATOM 1841 C CA . LEU A 1 222 ? -5.254 -5.232 13.194 1.00 91.88 222 LEU A CA 1
ATOM 1842 C C . LEU A 1 222 ? -5.839 -6.287 14.140 1.00 91.88 222 LEU A C 1
ATOM 1844 O O . LEU A 1 222 ? -6.745 -7.040 13.764 1.00 91.88 222 LEU A O 1
ATOM 1848 N N . SER A 1 223 ? -5.390 -6.286 15.397 1.00 91.06 223 SER A N 1
ATOM 1849 C CA . SER A 1 223 ? -6.013 -7.083 16.460 1.00 91.06 223 SER A CA 1
ATOM 1850 C C . SER A 1 223 ? -7.470 -6.662 16.690 1.00 91.06 223 SER A C 1
ATOM 1852 O O . SER A 1 223 ? -7.879 -5.558 16.328 1.00 91.06 223 SER A O 1
ATOM 1854 N N . PHE A 1 224 ? -8.282 -7.517 17.318 1.00 92.62 224 PHE A N 1
ATOM 1855 C CA . PHE A 1 224 ? -9.695 -7.210 17.578 1.00 92.62 224 PHE A CA 1
ATOM 1856 C C . PHE A 1 224 ? -9.889 -5.871 18.318 1.00 92.62 224 PHE A C 1
ATOM 1858 O O . PHE A 1 224 ? -10.708 -5.041 17.913 1.00 92.62 224 PHE A O 1
ATOM 1865 N N . LYS A 1 225 ? -9.080 -5.620 19.354 1.00 92.31 225 LYS A N 1
ATOM 1866 C CA . LYS A 1 225 ? -9.106 -4.368 20.127 1.00 92.31 225 LYS A CA 1
ATOM 1867 C C . LYS A 1 225 ? -8.734 -3.165 19.261 1.00 92.31 225 LYS A C 1
ATOM 1869 O O . LYS A 1 225 ? -9.446 -2.164 19.251 1.00 92.31 225 LYS A O 1
ATOM 1874 N N . GLN A 1 226 ? -7.677 -3.290 18.460 1.00 93.94 226 GLN A N 1
ATOM 1875 C CA . GLN A 1 226 ? -7.249 -2.255 17.517 1.00 93.94 226 GLN A CA 1
ATOM 1876 C C . GLN A 1 226 ? -8.309 -1.963 16.448 1.00 93.94 226 GLN A C 1
ATOM 1878 O O . GLN A 1 226 ? -8.527 -0.803 16.113 1.00 93.94 226 GLN A O 1
ATOM 1883 N N . GLN A 1 227 ? -9.020 -2.981 15.949 1.00 95.75 227 GLN A N 1
ATOM 1884 C CA . GLN A 1 227 ? -10.138 -2.788 15.019 1.00 95.75 227 GLN A CA 1
ATOM 1885 C C . GLN A 1 227 ? -11.266 -1.962 15.646 1.00 95.75 227 GLN A C 1
ATOM 1887 O O . GLN A 1 227 ? -11.879 -1.152 14.953 1.00 95.75 227 GLN A O 1
ATOM 1892 N N . CYS A 1 228 ? -11.536 -2.132 16.943 1.00 94.56 228 CYS A N 1
ATOM 1893 C CA . CYS A 1 228 ? -12.523 -1.311 17.643 1.00 94.56 228 CYS A CA 1
ATOM 1894 C C . CYS A 1 228 ? -12.090 0.163 17.661 1.00 94.56 228 CYS A C 1
ATOM 1896 O O . CYS A 1 228 ? -12.851 1.027 17.233 1.00 94.56 228 CYS A O 1
ATOM 1898 N N . PHE A 1 229 ? -10.842 0.449 18.039 1.00 94.94 229 PHE A N 1
ATOM 1899 C CA . PHE A 1 229 ? -10.299 1.812 18.006 1.00 94.94 229 PHE A CA 1
ATOM 1900 C C . PHE A 1 229 ? -10.229 2.407 16.594 1.00 94.94 229 PHE A C 1
ATOM 1902 O O . PHE A 1 229 ? -10.524 3.585 16.407 1.00 94.94 229 PHE A O 1
ATOM 1909 N N . PHE A 1 230 ? -9.931 1.593 15.581 1.00 95.94 230 PHE A N 1
ATOM 1910 C CA . PHE A 1 230 ? -9.845 2.023 14.186 1.00 95.94 230 PHE A CA 1
ATOM 1911 C C . PHE A 1 230 ? -11.148 2.661 13.676 1.00 95.94 230 PHE A C 1
ATOM 1913 O O . PHE A 1 230 ? -11.123 3.637 12.929 1.00 95.94 230 PHE A O 1
ATOM 1920 N N . TYR A 1 231 ? -12.304 2.140 14.099 1.00 96.75 231 TYR A N 1
ATOM 1921 C CA . TYR A 1 231 ? -13.616 2.669 13.706 1.00 96.75 231 TYR A CA 1
ATOM 1922 C C . TYR A 1 231 ? -14.207 3.672 14.703 1.00 96.75 231 TYR A C 1
ATOM 1924 O O . TYR A 1 231 ? -15.285 4.223 14.452 1.00 96.75 231 TYR A O 1
ATOM 1932 N N . LEU A 1 232 ? -13.524 3.946 15.813 1.00 94.75 232 LEU A N 1
ATOM 1933 C CA . LEU A 1 232 ? -13.985 4.878 16.836 1.00 94.75 232 LEU A CA 1
ATOM 1934 C C . LEU A 1 232 ? -14.192 6.313 16.323 1.00 94.75 232 LEU A C 1
ATOM 1936 O O . LEU A 1 232 ? -15.240 6.881 16.644 1.00 94.75 232 LEU A O 1
ATOM 1940 N N . PRO A 1 233 ? -13.339 6.880 15.442 1.00 95.31 233 PRO A N 1
ATOM 1941 C CA . PRO A 1 233 ? -13.578 8.216 14.892 1.00 95.31 233 PRO A CA 1
ATOM 1942 C C . PRO A 1 233 ? -14.923 8.352 14.156 1.00 95.31 233 PRO A C 1
ATOM 1944 O O . PRO A 1 233 ? -15.534 9.418 14.177 1.00 95.31 233 PRO A O 1
ATOM 1947 N N . LEU A 1 234 ? -15.443 7.271 13.551 1.00 94.81 234 LEU A N 1
ATOM 1948 C CA . LEU A 1 234 ? -16.765 7.296 12.905 1.00 94.81 234 LEU A CA 1
ATOM 1949 C C . LEU A 1 234 ? -17.911 7.442 13.910 1.00 94.81 234 LEU A C 1
ATOM 1951 O O . LEU A 1 234 ? -18.954 7.991 13.564 1.00 94.81 234 LEU A O 1
ATOM 1955 N N . LYS A 1 235 ? -17.744 6.928 15.133 1.00 92.69 235 LYS A N 1
ATOM 1956 C CA . LYS A 1 235 ? -18.732 7.074 16.207 1.00 92.69 235 LYS A CA 1
ATOM 1957 C C . LYS A 1 235 ? -18.673 8.463 16.833 1.00 92.69 235 LYS A C 1
ATOM 1959 O O . LYS A 1 235 ? -19.722 9.007 17.154 1.00 92.69 235 LYS A O 1
ATOM 1964 N N . LEU A 1 236 ? -17.467 9.015 16.978 1.00 90.50 236 LEU A N 1
ATOM 1965 C CA . LEU A 1 236 ? -17.248 10.376 17.478 1.00 90.50 236 LEU A CA 1
ATOM 1966 C C . LEU A 1 236 ? -17.735 11.450 16.489 1.00 90.50 236 LEU A C 1
ATOM 1968 O O . LEU A 1 236 ? -17.807 12.628 16.832 1.00 90.50 236 LEU A O 1
ATOM 1972 N N . SER A 1 237 ? -18.086 11.049 15.266 1.00 91.06 237 SER A N 1
ATOM 1973 C CA . SER A 1 237 ? -18.650 11.932 14.260 1.00 91.06 237 SER A CA 1
ATOM 1974 C C . SER A 1 237 ? -20.037 12.451 14.635 1.00 91.06 237 SER A C 1
ATOM 1976 O O . SER A 1 237 ? -20.931 11.684 14.978 1.00 91.06 237 SER A O 1
ATOM 1978 N N . GLN A 1 238 ? -20.259 13.746 14.407 1.00 89.56 238 GLN A N 1
ATOM 1979 C CA . GLN A 1 238 ? -21.587 14.363 14.509 1.00 89.56 238 GLN A CA 1
ATOM 1980 C C . GLN A 1 238 ? -22.524 14.019 13.331 1.00 89.56 238 GLN A C 1
ATOM 1982 O O . GLN A 1 238 ? -23.705 14.357 13.362 1.00 89.56 238 GLN A O 1
ATOM 1987 N N . LYS A 1 239 ? -22.033 13.362 12.266 1.00 93.06 239 LYS A N 1
ATOM 1988 C CA . LYS A 1 239 ? -22.841 13.040 11.078 1.00 93.06 239 LYS A CA 1
ATOM 1989 C C . LYS A 1 239 ? -23.685 11.776 11.335 1.00 93.06 239 LYS A C 1
ATOM 1991 O O . LYS A 1 239 ? -23.110 10.690 11.463 1.00 93.06 239 LYS A O 1
ATOM 1996 N N . PRO A 1 240 ? -25.033 11.835 11.270 1.00 94.31 240 PRO A N 1
ATOM 1997 C CA . PRO A 1 240 ? -25.894 10.678 11.558 1.00 94.31 240 PRO A CA 1
ATOM 1998 C C . PRO A 1 240 ? -25.630 9.462 10.659 1.00 94.31 240 PRO A C 1
ATOM 2000 O O . PRO A 1 240 ? -25.696 8.311 11.099 1.00 94.31 240 PRO A O 1
ATOM 2003 N N . ALA A 1 241 ? -25.283 9.702 9.389 1.00 93.56 241 ALA A N 1
ATOM 2004 C CA . ALA A 1 241 ? -24.951 8.645 8.437 1.00 93.56 241 ALA A CA 1
ATOM 2005 C C . ALA A 1 241 ? -23.712 7.837 8.869 1.00 93.56 241 ALA A C 1
ATOM 2007 O O . ALA A 1 241 ? -23.707 6.605 8.764 1.00 93.56 241 ALA A O 1
ATOM 2008 N N . LEU A 1 242 ? -22.687 8.511 9.404 1.00 92.38 242 LEU A N 1
ATOM 2009 C CA . LEU A 1 242 ? -21.468 7.867 9.894 1.00 92.38 242 LEU A CA 1
ATOM 2010 C C . LEU A 1 242 ? -21.712 7.117 11.194 1.00 92.38 242 LEU A C 1
ATOM 2012 O O . LEU A 1 242 ? -21.280 5.972 11.307 1.00 92.38 242 LEU A O 1
ATOM 2016 N N . MET A 1 243 ? -22.500 7.681 12.109 1.00 92.88 243 MET A N 1
ATOM 2017 C CA . MET A 1 243 ? -22.911 6.980 13.328 1.00 92.88 243 MET A CA 1
ATOM 2018 C C . MET A 1 243 ? -23.668 5.683 13.005 1.00 92.88 243 MET A C 1
ATOM 2020 O O . MET A 1 243 ? -23.386 4.628 13.579 1.00 92.88 243 MET A O 1
ATOM 2024 N N . LYS A 1 244 ? -24.586 5.715 12.026 1.00 94.88 244 LYS A N 1
ATOM 2025 C CA . LYS A 1 244 ? -25.311 4.520 11.559 1.00 94.88 244 LYS A CA 1
ATOM 2026 C C . LYS A 1 244 ? -24.360 3.480 10.959 1.00 94.88 244 LYS A C 1
ATOM 2028 O O . LYS A 1 244 ? -24.533 2.281 11.195 1.00 94.88 244 LYS A O 1
ATOM 2033 N N . ARG A 1 245 ? -23.352 3.917 10.195 1.00 94.75 245 ARG A N 1
ATOM 2034 C CA . ARG A 1 245 ? -22.304 3.038 9.649 1.00 94.75 245 ARG A CA 1
ATOM 2035 C C . ARG A 1 245 ? -21.458 2.424 10.765 1.00 94.75 245 ARG A C 1
ATOM 2037 O O . ARG A 1 245 ? -21.273 1.208 10.758 1.00 94.75 245 ARG A O 1
ATOM 2044 N N . ALA A 1 246 ? -21.023 3.223 11.737 1.00 94.31 246 ALA A N 1
ATOM 2045 C CA . ALA A 1 246 ? -20.274 2.767 12.902 1.00 94.31 246 ALA A CA 1
ATOM 2046 C C . ALA A 1 246 ? -21.062 1.702 13.678 1.00 94.31 246 ALA A C 1
ATOM 2048 O O . ALA A 1 246 ? -20.540 0.615 13.906 1.00 94.31 246 ALA A O 1
ATOM 2049 N N . LYS A 1 247 ? -22.353 1.935 13.966 1.00 94.88 247 LYS A N 1
ATOM 2050 C CA . LYS A 1 247 ? -23.219 0.956 14.652 1.00 94.88 247 LYS A CA 1
ATOM 2051 C C . LYS A 1 247 ? -23.284 -0.385 13.916 1.00 94.88 247 LYS A C 1
ATOM 2053 O O . LYS A 1 247 ? -23.158 -1.441 14.529 1.00 94.88 247 LYS A O 1
ATOM 2058 N N . LYS A 1 248 ? -23.413 -0.369 12.583 1.00 96.31 248 LYS A N 1
ATOM 2059 C CA . LYS A 1 248 ? -23.375 -1.603 11.775 1.00 96.31 248 LYS A CA 1
ATOM 2060 C C . LYS A 1 248 ? -22.035 -2.334 11.890 1.00 96.31 248 LYS A C 1
ATOM 2062 O O . LYS A 1 248 ? -22.029 -3.561 11.942 1.00 96.31 248 LYS A O 1
ATOM 2067 N N . ILE A 1 249 ? -20.920 -1.604 11.899 1.00 95.62 249 ILE A N 1
ATOM 2068 C CA . ILE A 1 249 ? -19.575 -2.180 12.024 1.00 95.62 249 ILE A CA 1
ATOM 2069 C C . ILE A 1 249 ? -19.383 -2.782 13.420 1.00 95.62 249 ILE A C 1
ATOM 2071 O O . ILE A 1 249 ? -19.004 -3.947 13.520 1.00 95.62 249 ILE A O 1
ATOM 2075 N N . TYR A 1 250 ? -19.738 -2.058 14.481 1.00 95.69 250 TYR A N 1
ATOM 2076 C CA . TYR A 1 250 ? -19.639 -2.551 15.856 1.00 95.69 250 TYR A CA 1
ATOM 2077 C C . TYR A 1 250 ? -20.529 -3.764 16.119 1.00 95.69 250 TYR A C 1
ATOM 2079 O O . TYR A 1 250 ? -20.086 -4.707 16.763 1.00 95.69 250 TYR A O 1
ATOM 2087 N N . ASN A 1 251 ? -21.722 -3.832 15.524 1.00 95.00 251 ASN A N 1
ATOM 2088 C CA . ASN A 1 251 ? -22.548 -5.040 15.588 1.00 95.00 251 ASN A CA 1
ATOM 2089 C C . ASN A 1 251 ? -21.867 -6.256 14.935 1.00 95.00 251 ASN A C 1
ATOM 2091 O O . ASN A 1 251 ? -22.057 -7.383 15.388 1.00 95.00 251 ASN A O 1
ATOM 2095 N N . LYS A 1 252 ? -21.076 -6.052 13.871 1.00 96.12 252 LYS A N 1
ATOM 2096 C CA . LYS A 1 252 ? -20.277 -7.125 13.258 1.00 96.12 252 LYS A CA 1
ATOM 2097 C C . LYS A 1 252 ? -19.081 -7.507 14.131 1.00 96.12 252 LYS A C 1
ATOM 2099 O O . LYS A 1 252 ? -18.788 -8.692 14.228 1.00 96.12 252 LYS A O 1
ATOM 2104 N N . LEU A 1 253 ? -18.414 -6.533 14.753 1.00 94.38 253 LEU A N 1
ATOM 2105 C CA . LEU A 1 253 ? -17.293 -6.779 15.667 1.00 94.38 253 LEU A CA 1
ATOM 2106 C C . LEU A 1 253 ? -17.750 -7.503 16.939 1.00 94.38 253 LEU A C 1
ATOM 2108 O O . LEU A 1 253 ? -17.137 -8.495 17.304 1.00 94.38 253 LEU A O 1
ATOM 2112 N N . ASN A 1 254 ? -18.885 -7.123 17.529 1.00 93.94 254 ASN A N 1
ATOM 2113 C CA . ASN A 1 254 ? -19.467 -7.809 18.688 1.00 93.94 254 ASN A CA 1
ATOM 2114 C C . ASN A 1 254 ? -19.712 -9.303 18.414 1.00 93.94 254 ASN A C 1
ATOM 2116 O O . ASN A 1 254 ? -19.418 -10.157 19.238 1.00 93.94 254 ASN A O 1
ATOM 2120 N N . LYS A 1 255 ? -20.185 -9.651 17.210 1.00 94.94 255 LYS A N 1
ATOM 2121 C CA . LYS A 1 255 ? -20.352 -11.059 16.807 1.00 94.94 255 LYS A CA 1
ATOM 2122 C C . LYS A 1 255 ? -19.026 -11.819 16.689 1.00 94.94 255 LYS A C 1
ATOM 2124 O O . LYS A 1 255 ? -19.030 -13.039 16.775 1.00 94.94 255 LYS A O 1
ATOM 2129 N N . LYS A 1 256 ? -17.917 -11.112 16.458 1.00 92.94 256 LYS A N 1
ATOM 2130 C CA . LYS A 1 256 ? -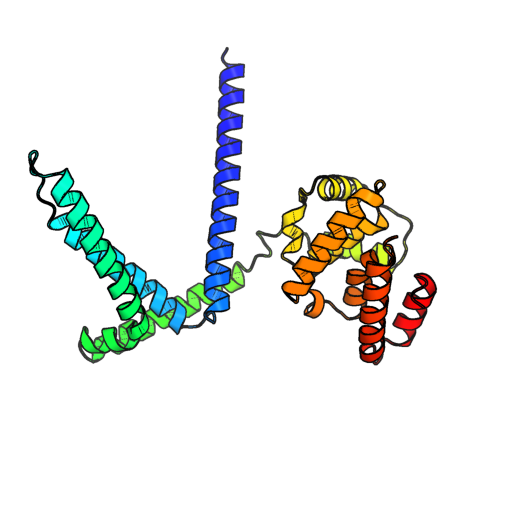16.564 -11.672 16.346 1.00 92.94 256 LYS A CA 1
ATOM 2131 C C . LYS A 1 256 ? -15.788 -11.656 17.663 1.00 92.94 256 LYS A C 1
ATOM 2133 O O . LYS A 1 256 ? -14.677 -12.168 17.670 1.00 92.94 256 LYS A O 1
ATOM 2138 N N . SER A 1 257 ? -16.326 -11.065 18.733 1.00 90.69 257 SER A N 1
ATOM 2139 C CA . SER A 1 257 ? -15.540 -10.781 19.936 1.00 90.69 257 SER A CA 1
ATOM 2140 C C . SER A 1 257 ? -15.004 -12.038 20.615 1.00 90.69 257 SER A C 1
ATOM 2142 O O . SER A 1 257 ? -13.967 -11.953 21.252 1.00 90.69 257 SER A O 1
ATOM 2144 N N . GLY A 1 258 ? -15.683 -13.188 20.489 1.00 92.50 258 GLY A N 1
ATOM 2145 C CA . GLY A 1 258 ? -15.250 -14.436 21.124 1.00 92.50 258 GLY A CA 1
ATOM 2146 C C . GLY A 1 258 ? -14.945 -14.220 22.609 1.00 92.50 258 GLY A C 1
ATOM 2147 O O . GLY A 1 258 ? -15.801 -13.715 23.342 1.00 92.50 258 GLY A O 1
ATOM 2148 N N . ASP A 1 259 ? -13.707 -14.514 23.001 1.00 89.44 259 ASP A N 1
ATOM 2149 C CA . ASP A 1 259 ? -13.193 -14.366 24.369 1.00 89.44 259 ASP A CA 1
ATOM 2150 C C . ASP A 1 259 ? -13.087 -12.897 24.835 1.00 89.44 259 ASP A C 1
ATOM 2152 O O . ASP A 1 259 ? -13.217 -12.606 26.022 1.00 89.44 259 ASP A O 1
ATOM 2156 N N . ASP A 1 260 ? -12.966 -11.932 23.916 1.00 91.12 260 ASP A N 1
ATOM 2157 C CA . ASP A 1 260 ? -12.884 -10.492 24.217 1.00 91.12 260 ASP A CA 1
ATOM 2158 C C . ASP A 1 260 ? -14.262 -9.840 24.493 1.00 91.12 260 ASP A C 1
ATOM 2160 O O . ASP A 1 260 ? -14.387 -8.611 24.525 1.00 91.12 260 ASP A O 1
ATOM 2164 N N . LYS A 1 261 ? -15.338 -10.618 24.686 1.00 92.44 261 LYS A N 1
ATOM 2165 C CA . LYS A 1 261 ? -16.711 -10.089 24.835 1.00 92.44 261 LYS A CA 1
ATOM 2166 C C . LYS A 1 261 ? -16.874 -9.133 26.022 1.00 92.44 261 LYS A C 1
ATOM 2168 O O . LYS A 1 261 ? -17.516 -8.095 25.874 1.00 92.44 261 LYS A O 1
ATOM 2173 N N . LEU A 1 262 ? -16.294 -9.463 27.178 1.00 90.31 262 LEU A N 1
ATOM 2174 C CA . LEU A 1 262 ? -16.356 -8.612 28.376 1.00 90.31 262 LEU A CA 1
ATOM 2175 C C . LEU A 1 262 ? -15.628 -7.283 28.149 1.00 90.31 262 LEU A C 1
ATOM 2177 O O . LEU A 1 262 ? -16.160 -6.218 28.459 1.00 90.31 262 LEU A O 1
ATOM 2181 N N . TRP A 1 263 ? -14.446 -7.341 27.529 1.00 91.69 263 TRP A N 1
ATOM 2182 C CA . TRP A 1 263 ? -13.698 -6.146 27.150 1.00 91.69 263 TRP A CA 1
ATOM 2183 C C . TRP A 1 263 ? -14.497 -5.283 26.167 1.00 91.69 263 TRP A C 1
ATOM 2185 O O . TRP A 1 263 ? -14.614 -4.075 26.356 1.00 91.69 263 TRP A O 1
ATOM 2195 N N . PHE A 1 264 ? -15.120 -5.900 25.157 1.00 91.38 264 PHE A N 1
ATOM 2196 C CA . PHE A 1 264 ? -15.942 -5.184 24.183 1.00 91.38 264 PHE A CA 1
ATOM 2197 C C . PHE A 1 264 ? -17.172 -4.523 24.822 1.00 91.38 264 PHE A C 1
ATOM 2199 O O . PHE A 1 264 ? -17.551 -3.427 24.412 1.00 91.38 264 PHE A O 1
ATOM 2206 N N . GLN A 1 265 ? -17.793 -5.152 25.825 1.00 91.12 265 GLN A N 1
ATOM 2207 C CA . GLN A 1 265 ? -18.900 -4.557 26.582 1.00 91.12 265 GLN A CA 1
ATOM 2208 C C . GLN A 1 265 ? -18.446 -3.328 27.373 1.00 91.12 265 GLN A C 1
ATOM 2210 O O . GLN A 1 265 ? -19.090 -2.284 27.269 1.00 91.12 265 GLN A O 1
ATOM 2215 N N . ALA A 1 266 ? -17.317 -3.421 28.083 1.00 89.62 266 ALA A N 1
ATOM 2216 C CA . ALA A 1 266 ? -16.732 -2.291 28.803 1.00 89.62 266 ALA A CA 1
ATOM 2217 C C . ALA A 1 266 ? -16.371 -1.140 27.847 1.00 89.62 266 ALA A C 1
ATOM 2219 O O . ALA A 1 266 ? -16.773 0.002 28.066 1.00 89.62 266 ALA A O 1
ATOM 2220 N N . PHE A 1 267 ? -15.718 -1.458 26.725 1.00 89.69 267 PHE A N 1
ATOM 2221 C CA . PHE A 1 267 ? -15.408 -0.503 25.660 1.00 89.69 267 PHE A CA 1
ATOM 2222 C C . PHE A 1 267 ? -16.680 0.156 25.099 1.00 89.69 267 PHE A C 1
ATOM 2224 O O . PHE A 1 267 ? -16.758 1.375 24.948 1.00 89.69 267 PHE A O 1
ATOM 2231 N N . SER A 1 268 ? -17.716 -0.642 24.832 1.00 89.75 268 SER A N 1
ATOM 2232 C CA . SER A 1 268 ? -18.989 -0.151 24.302 1.00 89.75 268 SER A CA 1
ATOM 2233 C C . SER A 1 268 ? -19.716 0.766 25.274 1.00 89.75 268 SER A C 1
ATOM 2235 O O . SER A 1 268 ? -20.303 1.759 24.849 1.00 89.75 268 SER A O 1
ATOM 2237 N N . GLN A 1 269 ? -19.671 0.452 26.567 1.00 92.12 269 GLN A N 1
ATOM 2238 C CA . GLN A 1 269 ? -20.250 1.286 27.612 1.00 92.12 269 GLN A CA 1
ATOM 2239 C C . GLN A 1 269 ? -19.490 2.610 27.740 1.00 92.12 269 GLN A C 1
ATOM 2241 O O . GLN A 1 269 ? -20.115 3.669 27.733 1.00 92.12 269 GLN A O 1
ATOM 2246 N N . GLN A 1 270 ? -18.158 2.556 27.778 1.00 89.56 270 GLN A N 1
ATOM 2247 C CA . GLN A 1 270 ? -17.303 3.733 27.913 1.00 89.56 270 GLN A CA 1
ATOM 2248 C C . GLN A 1 270 ? -17.516 4.747 26.780 1.00 89.56 270 GLN A C 1
ATOM 2250 O O . GLN A 1 270 ? -17.655 5.940 27.036 1.00 89.56 270 GLN A O 1
ATOM 2255 N N . TYR A 1 271 ? -17.578 4.279 25.532 1.00 87.75 271 TYR A N 1
ATOM 2256 C CA . TYR A 1 271 ? -17.734 5.143 24.355 1.00 87.75 271 TYR A CA 1
ATOM 2257 C C . TYR A 1 271 ? -19.186 5.263 23.867 1.00 87.75 271 TYR A C 1
ATOM 2259 O O . TYR A 1 271 ? -19.429 5.701 22.737 1.00 87.75 271 TYR A O 1
ATOM 2267 N N . GLN A 1 272 ? -20.157 4.866 24.700 1.00 90.25 272 GLN A N 1
ATOM 2268 C CA . GLN A 1 272 ? -21.595 4.966 24.422 1.00 90.25 272 GLN A CA 1
ATOM 2269 C C . GLN A 1 272 ? -21.978 4.383 23.045 1.00 90.25 272 GLN A C 1
ATOM 2271 O O . GLN A 1 272 ? -22.666 5.014 22.236 1.00 90.25 272 GLN A O 1
ATOM 2276 N N . LEU A 1 273 ? -21.481 3.184 22.725 1.00 80.38 273 LEU A N 1
ATOM 2277 C CA . LEU A 1 273 ? -21.691 2.536 21.424 1.00 80.38 273 LEU A CA 1
ATOM 2278 C C . LEU A 1 273 ? -23.114 1.986 21.226 1.00 80.38 273 LEU A C 1
ATOM 2280 O O . LEU A 1 273 ? -23.500 1.766 20.073 1.00 80.38 273 LEU A O 1
ATOM 2284 N N . ASN A 1 274 ? -23.876 1.811 22.311 1.00 69.25 274 ASN A N 1
ATOM 2285 C CA . ASN A 1 274 ? -25.234 1.250 22.310 1.00 69.25 274 ASN A CA 1
ATOM 2286 C C . ASN A 1 274 ? -26.288 2.224 21.754 1.00 69.25 274 ASN A C 1
ATOM 2288 O O . ASN A 1 274 ? -26.244 3.416 22.121 1.00 69.25 274 ASN A O 1
#

Foldseek 3Di:
DVVVVVVVVVVVVVVVVVVVVVVVVVVVVVVVCVCVVVPVDLLVLQLVVQLVVQLVVLVVVLVVPDDDDPVCVVVSVVVSVVVSVVSNVVSNVCSNVVLVVLVVPDDPVVSVVVSVVSVVVSVVVVCVCVVPVCCVVPPPPPVVLCVQVVCVVVVDPDDDPVLVVVLVCLVVCVLVVLLVALSSLLSSLSSLCPVDPPNPVSLVVLVVSLVVCVVVVRLVVDDLVSNLSSLLSLCVDPDVVSLVVSLVVLVVSCVVCVVVNVVSVVVCVVSVND

Solvent-accessible surface area (backbone atoms only — not comparable to full-atom values): 15381 Å² total; per-residue (Å²): 112,69,72,59,54,54,52,50,51,52,51,52,54,49,52,52,51,53,50,52,52,52,50,51,50,54,52,51,49,52,50,46,52,54,37,56,77,60,59,73,34,70,64,49,54,52,27,54,53,43,29,53,53,45,51,52,48,53,54,51,54,55,60,72,70,62,75,92,47,89,94,46,51,71,63,51,50,53,52,49,54,54,51,52,53,52,50,53,55,49,33,54,55,49,16,72,45,39,75,62,51,42,62,72,74,38,61,79,74,53,36,56,54,53,53,49,50,54,47,52,49,43,52,51,52,50,49,48,53,62,73,64,49,54,56,84,82,47,77,63,50,69,64,58,43,46,64,52,47,48,39,68,74,70,66,56,93,74,81,59,75,69,53,57,58,52,42,53,35,48,77,70,54,71,50,59,78,33,62,82,37,54,65,45,30,37,36,53,46,49,42,47,65,73,70,46,88,60,54,73,69,39,48,59,51,47,51,51,54,51,52,54,33,55,74,67,51,32,59,76,78,43,54,76,70,52,42,53,60,58,48,42,58,37,52,74,40,91,49,67,71,42,32,55,50,30,47,58,50,50,58,54,46,63,75,64,32,71,90,48,43,67,59,51,50,54,53,32,62,76,68,61,62,120